Protein AF-A0A6G3WXC2-F1 (afdb_monomer_lite)

Foldseek 3Di:
DEAFQDQDPDNVCSQLVRLQVCLVVQPQVCVVVPHDDYHYDAQEAAPQQDDDDDPPPRHTHHCWHDDPPDIHGGSNVVSCVLDPVAPDPPWDWDDDDFPDDQAKTWTKTAHPVQKIKIKIFGQHPAWDWDWDDALNDIDIDTHGHSDIHMDIDRNPPPPPDDPPDPDDPPDDDWAADPPPRFTWDFPPNDPDPPGDIDTHHDDPD

Secondary structure (DSSP, 8-state):
-EE-----SSGGGHHHHHHHHHIIIIIIIHHHTT----EES-SEEETT--S--SSSSS-PPPSEEEETTEEEE-HHHHHHHHHHTTS-TTPEEEP-----TTSEEEEEEE-TTSEEEEEEEE-SSS-EEEEEEETTEEEEEEEPTT-EEEEEEE-----SSPPSS---TTS----B-TTT-PEEEEGGG--STTPPEEEE-----

Sequence (205 aa):
TECSGTDSANPATTFGDTLKWHTENLVVQNMRNGGETVINWNLALDRNGGPHQGHCTDRCNGIVEIDGGQVTRNAEFYVLGHVAKFVKAGAVRIGSTSQGAGGVQNVAFQNSDGSRAAVVVNTASGAQRFSLTDNGKSLAYTLPAGAVATFTWDGSGGTTEPPAGSIDPAAWYGVRNANSGACLDAADWGTADGTALQQWACGTG

Organism: NCBI:txid2706086

pLDDT: mean 89.08, std 11.58, range [45.38, 98.69]

InterPro domains:
  IPR001139 Glycoside hydrolase family 30 [PTHR11069] (24-153)
  IPR013780 Glycosyl hydrolase, all-beta [G3DSA:2.60.40.1180] (92-152)
  IPR017853 Glycoside hydrolase superfamily [SSF51445] (6-91)
  IPR033452 Glycosyl hydrolase family 30, beta sandwich domain [PF17189] (90-151)
  IPR035992 Ricin B-like lectins [SSF50370] (168-203)

Structure (mmCIF, N/CA/C/O backbone):
data_AF-A0A6G3WXC2-F1
#
_entry.id   AF-A0A6G3WXC2-F1
#
loop_
_atom_site.group_PDB
_atom_site.id
_atom_site.type_symbol
_atom_site.label_atom_id
_atom_site.label_alt_id
_atom_site.label_comp_id
_atom_site.label_asym_id
_atom_site.label_entity_id
_atom_site.label_seq_id
_atom_site.pdbx_PDB_ins_code
_atom_site.Cartn_x
_atom_site.Cartn_y
_atom_site.Cartn_z
_atom_site.occupancy
_atom_site.B_iso_or_equiv
_atom_site.auth_seq_id
_atom_site.auth_comp_id
_atom_site.auth_asym_id
_atom_site.auth_atom_id
_atom_site.pdbx_PDB_model_num
ATOM 1 N N . THR A 1 1 ? -5.584 6.839 -13.903 1.00 52.38 1 THR A N 1
ATOM 2 C CA . THR A 1 1 ? -4.287 7.276 -14.460 1.00 52.38 1 THR A CA 1
ATOM 3 C C . THR A 1 1 ? -3.343 6.099 -14.420 1.00 52.38 1 THR A C 1
ATOM 5 O O . THR A 1 1 ? -3.424 5.323 -13.475 1.00 52.38 1 THR A O 1
ATOM 8 N N . GLU A 1 2 ? -2.520 5.933 -15.453 1.00 58.50 2 GLU A N 1
ATOM 9 C CA . GLU A 1 2 ? -1.545 4.842 -15.538 1.00 58.50 2 GLU A CA 1
ATOM 10 C C . GLU A 1 2 ? -0.138 5.383 -15.275 1.00 58.50 2 GLU A C 1
ATOM 12 O O . GLU A 1 2 ? 0.202 6.484 -15.716 1.00 58.50 2 GLU A O 1
ATOM 17 N N . CYS A 1 3 ? 0.661 4.643 -14.510 1.00 71.38 3 CYS A N 1
ATOM 18 C CA . CYS A 1 3 ? 2.018 5.039 -14.135 1.00 71.38 3 CYS A CA 1
ATOM 19 C C . CYS A 1 3 ? 3.002 3.870 -14.275 1.00 71.38 3 CYS A C 1
ATOM 21 O O . CYS A 1 3 ? 2.615 2.702 -14.233 1.00 71.38 3 CYS A O 1
ATOM 23 N N . SER A 1 4 ? 4.284 4.184 -14.425 1.00 68.56 4 SER A N 1
ATOM 24 C CA . SER A 1 4 ? 5.367 3.201 -14.543 1.00 68.56 4 SER A CA 1
ATOM 25 C C . SER A 1 4 ? 6.373 3.378 -13.413 1.00 68.56 4 SER A C 1
ATOM 27 O O . SER A 1 4 ? 6.371 4.399 -12.722 1.00 68.56 4 SER A O 1
ATOM 29 N N . GLY A 1 5 ? 7.234 2.379 -13.243 1.00 69.56 5 GLY A N 1
ATOM 30 C CA . GLY A 1 5 ? 8.443 2.532 -12.445 1.00 69.56 5 GLY A CA 1
ATOM 31 C C . GLY A 1 5 ? 9.395 3.576 -12.991 1.00 69.56 5 GLY A C 1
ATOM 32 O O . GLY A 1 5 ? 9.258 4.023 -14.130 1.00 69.56 5 GLY A O 1
ATOM 33 N N . THR A 1 6 ? 10.350 3.964 -12.154 1.00 76.38 6 THR A N 1
ATOM 34 C CA . THR A 1 6 ? 11.369 4.956 -12.493 1.00 76.38 6 THR A CA 1
ATOM 35 C C . THR A 1 6 ? 12.744 4.386 -12.210 1.00 76.38 6 THR A C 1
ATOM 37 O O . THR A 1 6 ? 12.979 3.898 -11.109 1.00 76.38 6 THR A O 1
ATOM 40 N N . ASP A 1 7 ? 13.669 4.511 -13.153 1.00 82.25 7 ASP A N 1
ATOM 41 C CA . ASP A 1 7 ? 15.072 4.216 -12.885 1.00 82.25 7 ASP A CA 1
ATOM 42 C C . ASP A 1 7 ? 15.720 5.391 -12.128 1.00 82.25 7 ASP A C 1
ATOM 44 O O . ASP A 1 7 ? 15.555 6.561 -12.488 1.00 82.25 7 ASP A O 1
ATOM 48 N N . SER A 1 8 ? 16.451 5.086 -11.053 1.00 83.31 8 SER A N 1
ATOM 49 C CA . SER A 1 8 ? 17.218 6.091 -10.312 1.00 83.31 8 SER A CA 1
ATOM 50 C C . SER A 1 8 ? 18.533 6.401 -11.023 1.00 83.31 8 SER A C 1
ATOM 52 O O . SER A 1 8 ? 19.108 5.552 -11.703 1.00 83.31 8 SER A O 1
ATOM 54 N N . ALA A 1 9 ? 19.093 7.590 -10.767 1.00 85.06 9 ALA A N 1
ATOM 55 C CA . ALA A 1 9 ? 20.432 7.953 -11.246 1.00 85.06 9 ALA A CA 1
ATOM 56 C C . ALA A 1 9 ? 21.514 6.940 -10.815 1.00 85.06 9 ALA A C 1
ATOM 58 O O . ALA A 1 9 ? 22.489 6.727 -11.532 1.00 85.06 9 ALA A O 1
ATOM 59 N N . ASN A 1 10 ? 21.334 6.305 -9.650 1.00 87.88 10 ASN A N 1
ATOM 60 C CA . ASN A 1 10 ? 22.096 5.132 -9.239 1.00 87.88 10 ASN A CA 1
ATOM 61 C C . ASN A 1 10 ? 21.229 3.868 -9.393 1.00 87.88 10 ASN A C 1
ATOM 63 O O . ASN A 1 10 ? 20.309 3.670 -8.594 1.00 87.88 10 ASN A O 1
ATOM 67 N N . PRO A 1 11 ? 21.549 2.960 -10.333 1.00 85.88 11 PRO A N 1
ATOM 68 C CA . PRO A 1 11 ? 20.789 1.728 -10.523 1.00 85.88 11 PRO A CA 1
ATOM 69 C C . PRO A 1 11 ? 20.647 0.887 -9.248 1.00 85.88 11 PRO A C 1
ATOM 71 O O . PRO A 1 11 ? 19.596 0.287 -9.031 1.00 85.88 11 PRO A O 1
ATOM 74 N N . ALA A 1 12 ? 21.655 0.895 -8.366 1.00 90.19 12 ALA A N 1
ATOM 75 C CA . ALA A 1 12 ? 21.648 0.122 -7.124 1.00 90.19 12 ALA A CA 1
ATOM 76 C C . ALA A 1 12 ? 20.584 0.583 -6.110 1.00 90.19 12 ALA A C 1
ATOM 78 O O . ALA A 1 12 ? 20.221 -0.188 -5.223 1.00 90.19 12 ALA A O 1
ATOM 79 N N . THR A 1 13 ? 20.079 1.817 -6.220 1.00 92.56 13 THR A N 1
ATOM 80 C CA . THR A 1 13 ? 19.044 2.350 -5.316 1.00 92.56 13 THR A CA 1
ATOM 81 C C . THR A 1 13 ? 17.648 2.339 -5.926 1.00 92.56 13 THR A C 1
ATOM 83 O O . THR A 1 13 ? 16.678 2.512 -5.190 1.00 92.56 13 THR A O 1
ATOM 86 N N . THR A 1 14 ? 17.526 2.054 -7.228 1.00 92.00 14 THR A N 1
ATOM 87 C CA . THR A 1 14 ? 16.269 2.107 -7.996 1.00 92.00 14 THR A CA 1
ATOM 88 C C . THR A 1 14 ? 15.114 1.401 -7.300 1.00 92.00 14 THR A C 1
ATOM 90 O O . THR A 1 14 ? 14.030 1.967 -7.182 1.00 92.00 14 THR A O 1
ATOM 93 N N . PHE A 1 15 ? 15.338 0.192 -6.776 1.00 94.31 15 PHE A N 1
ATOM 94 C CA . PHE A 1 15 ? 14.288 -0.548 -6.077 1.00 94.31 15 PHE A CA 1
ATOM 95 C C . PHE A 1 15 ? 13.762 0.210 -4.850 1.00 94.31 15 PHE A C 1
ATOM 97 O O . PHE A 1 15 ? 12.555 0.364 -4.689 1.00 94.31 15 PHE A O 1
ATOM 104 N N . GLY A 1 16 ? 14.660 0.686 -3.984 1.00 95.38 16 GLY A N 1
ATOM 105 C CA . GLY A 1 16 ? 14.284 1.380 -2.751 1.00 95.38 16 GLY A CA 1
ATOM 106 C C . GLY A 1 16 ? 13.653 2.746 -3.018 1.00 95.38 16 GLY A C 1
ATOM 107 O O . GLY A 1 16 ? 12.647 3.096 -2.399 1.00 95.38 16 GLY A O 1
ATOM 108 N N . ASP A 1 17 ? 14.205 3.492 -3.975 1.00 94.38 17 ASP A N 1
ATOM 109 C CA . ASP A 1 17 ? 13.685 4.800 -4.375 1.00 94.38 17 ASP A CA 1
ATOM 110 C C . ASP A 1 17 ? 12.284 4.674 -4.975 1.00 94.38 17 ASP A C 1
ATOM 112 O O . ASP A 1 17 ? 11.367 5.382 -4.552 1.00 94.38 17 ASP A O 1
ATOM 116 N N . THR A 1 18 ? 12.097 3.709 -5.878 1.00 94.31 18 THR A N 1
ATOM 117 C CA . THR A 1 18 ? 10.804 3.426 -6.504 1.00 94.31 18 THR A CA 1
ATOM 118 C C . THR A 1 18 ? 9.793 2.922 -5.484 1.00 94.31 18 THR A C 1
ATOM 120 O O . THR A 1 18 ? 8.683 3.438 -5.436 1.00 94.31 18 THR A O 1
ATOM 123 N N . LEU A 1 19 ? 10.160 1.977 -4.610 1.00 96.50 19 LEU A N 1
ATOM 124 C CA . LEU A 1 19 ? 9.262 1.453 -3.574 1.00 96.50 19 LEU A CA 1
ATOM 125 C C . LEU A 1 19 ? 8.693 2.585 -2.707 1.00 96.50 19 LEU A C 1
ATOM 127 O O . LEU A 1 19 ? 7.479 2.660 -2.493 1.00 96.50 19 LEU A O 1
ATOM 131 N N . LYS A 1 20 ? 9.563 3.490 -2.248 1.00 96.38 20 LYS A N 1
ATOM 132 C CA . LYS A 1 20 ? 9.189 4.646 -1.427 1.00 96.38 20 LYS A CA 1
ATOM 133 C C . LYS A 1 20 ? 8.345 5.647 -2.217 1.00 96.38 20 LYS A C 1
ATOM 135 O O . LYS A 1 20 ? 7.244 5.986 -1.783 1.00 96.38 20 LYS A O 1
ATOM 140 N N . TRP A 1 21 ? 8.840 6.104 -3.368 1.00 94.94 21 TRP A N 1
ATOM 141 C CA . TRP A 1 21 ? 8.197 7.157 -4.156 1.00 94.94 21 TRP A CA 1
ATOM 142 C C . TRP A 1 21 ? 6.844 6.710 -4.715 1.00 94.94 21 TRP A C 1
ATOM 144 O O . TRP A 1 21 ? 5.863 7.444 -4.604 1.00 94.94 21 TRP A O 1
ATOM 154 N N . HIS A 1 22 ? 6.765 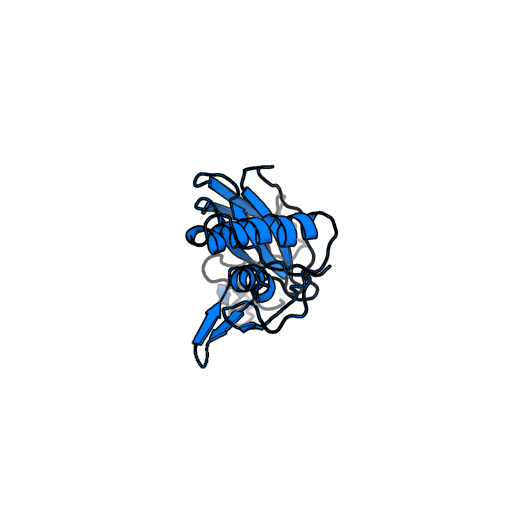5.494 -5.255 1.00 95.44 22 HIS A N 1
ATOM 155 C CA . HIS A 1 22 ? 5.545 4.935 -5.830 1.00 95.44 22 HIS A CA 1
ATOM 156 C C . HIS A 1 22 ? 4.476 4.738 -4.746 1.00 95.44 22 HIS A C 1
ATOM 158 O O . HIS A 1 22 ? 3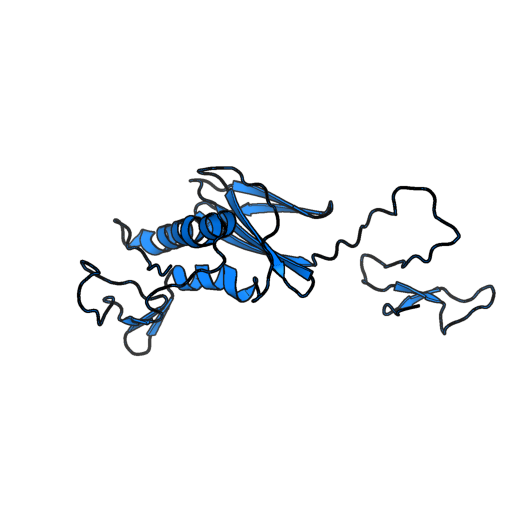.318 5.109 -4.944 1.00 95.44 22 HIS A O 1
ATOM 164 N N . THR A 1 23 ? 4.853 4.239 -3.563 1.00 97.44 23 THR A N 1
ATOM 165 C CA . THR A 1 23 ? 3.909 4.111 -2.441 1.00 97.44 23 THR A CA 1
ATOM 166 C C . THR A 1 23 ? 3.416 5.473 -1.958 1.00 97.44 23 THR A C 1
ATOM 168 O O . THR A 1 23 ? 2.217 5.653 -1.766 1.00 97.44 23 THR A O 1
ATOM 171 N N . GLU A 1 24 ? 4.307 6.450 -1.771 1.00 96.81 24 GLU A N 1
ATOM 172 C CA . GLU A 1 24 ? 3.910 7.785 -1.315 1.00 96.81 24 GLU A CA 1
ATOM 173 C C . GLU A 1 24 ? 2.997 8.478 -2.332 1.00 96.81 24 GLU A C 1
ATOM 175 O O . GLU A 1 24 ? 1.906 8.917 -1.981 1.00 96.81 24 GLU A O 1
ATOM 180 N N . ASN A 1 25 ? 3.408 8.559 -3.594 1.00 94.88 25 ASN A N 1
ATOM 181 C CA . ASN A 1 25 ? 2.759 9.435 -4.567 1.00 94.88 25 ASN A CA 1
ATOM 182 C C . ASN A 1 25 ? 1.569 8.763 -5.253 1.00 94.88 25 ASN A C 1
ATOM 184 O O . ASN A 1 25 ? 0.496 9.358 -5.360 1.00 94.88 25 ASN A O 1
ATOM 188 N N . LEU A 1 26 ? 1.733 7.514 -5.688 1.00 95.44 26 LEU A N 1
ATOM 189 C CA . LEU A 1 26 ? 0.722 6.842 -6.502 1.00 95.44 26 LEU A CA 1
ATOM 190 C C . LEU A 1 26 ? -0.308 6.099 -5.661 1.00 95.44 26 LEU A C 1
ATOM 192 O O . LEU A 1 26 ? -1.455 6.004 -6.085 1.00 95.44 26 LEU A O 1
ATOM 196 N N . VAL A 1 27 ? 0.055 5.631 -4.462 1.00 96.81 27 VAL A N 1
ATOM 197 C CA . VAL A 1 27 ? -0.896 5.004 -3.531 1.00 96.81 27 VAL A CA 1
ATOM 198 C C . VAL A 1 27 ? -1.402 6.011 -2.503 1.00 96.81 27 VAL A C 1
ATOM 200 O O . VAL A 1 27 ? -2.586 6.341 -2.505 1.00 96.81 27 VAL A O 1
ATOM 203 N N . VAL A 1 28 ? -0.533 6.506 -1.616 1.00 97.44 28 VAL A N 1
ATOM 204 C CA . VAL A 1 28 ? -0.962 7.284 -0.446 1.00 97.44 28 VAL A CA 1
ATOM 205 C C . VAL A 1 28 ? -1.571 8.622 -0.857 1.00 97.44 28 VAL A C 1
ATOM 207 O O . VAL A 1 28 ? -2.718 8.890 -0.507 1.00 97.44 28 VAL A O 1
ATOM 210 N N . GLN A 1 29 ? -0.841 9.460 -1.593 1.00 95.56 29 GLN A N 1
ATOM 211 C CA . GLN A 1 29 ? -1.327 10.786 -1.975 1.00 95.56 29 GLN A CA 1
ATOM 212 C C . GLN A 1 29 ? -2.541 10.684 -2.895 1.00 95.56 29 GLN A C 1
ATOM 214 O O . GLN A 1 29 ? -3.542 11.346 -2.641 1.00 95.56 29 GLN A O 1
ATOM 219 N N . ASN A 1 30 ? -2.503 9.816 -3.906 1.00 95.75 30 ASN A N 1
ATOM 220 C CA . ASN A 1 30 ? -3.640 9.575 -4.794 1.00 95.75 30 ASN A CA 1
ATOM 221 C C . ASN A 1 30 ? -4.930 9.260 -4.009 1.00 95.75 30 ASN A C 1
ATOM 223 O O . ASN A 1 30 ? -5.921 9.983 -4.107 1.00 95.75 30 ASN A O 1
ATOM 227 N N . MET A 1 31 ? -4.883 8.249 -3.135 1.00 95.81 31 MET A N 1
ATOM 228 C CA . MET A 1 31 ? -6.055 7.790 -2.382 1.00 95.81 31 MET A CA 1
ATOM 229 C C . MET A 1 31 ? -6.491 8.777 -1.294 1.00 95.81 31 MET A C 1
ATOM 231 O O . MET A 1 31 ? -7.669 8.858 -0.953 1.00 95.81 31 MET A O 1
ATOM 235 N N . ARG A 1 32 ? -5.567 9.568 -0.734 1.00 95.62 32 ARG A N 1
ATOM 236 C CA . ARG A 1 32 ? -5.910 10.653 0.202 1.00 95.62 32 ARG A CA 1
ATOM 237 C C . ARG A 1 32 ? -6.523 11.875 -0.489 1.00 95.62 32 ARG A C 1
ATOM 239 O O . ARG A 1 32 ? -7.181 12.649 0.199 1.00 95.62 32 ARG A O 1
ATOM 246 N N . ASN A 1 33 ? -6.349 12.028 -1.804 1.00 95.31 33 ASN A N 1
ATOM 247 C CA . ASN A 1 33 ? -6.850 13.155 -2.600 1.00 95.31 33 ASN A CA 1
ATOM 248 C C . ASN A 1 33 ? -8.011 12.767 -3.540 1.00 95.31 33 ASN A C 1
ATOM 250 O O . ASN A 1 33 ? -8.237 13.421 -4.555 1.00 95.31 33 ASN A O 1
ATOM 254 N N . GLY A 1 34 ? -8.766 11.720 -3.194 1.00 93.88 34 GLY A N 1
ATOM 255 C CA . GLY A 1 34 ? -10.001 11.342 -3.892 1.00 93.88 34 GLY A CA 1
ATOM 256 C C . GLY A 1 34 ? -9.815 10.396 -5.077 1.00 93.88 34 GLY A C 1
ATOM 257 O O . GLY A 1 34 ? -10.797 10.042 -5.720 1.00 93.88 34 GLY A O 1
ATOM 258 N N . GLY A 1 35 ? -8.590 9.956 -5.362 1.00 94.38 35 GLY A N 1
ATOM 259 C CA . GLY A 1 35 ? -8.382 8.838 -6.270 1.00 94.38 35 GLY A CA 1
ATOM 260 C C . GLY A 1 35 ? -8.864 7.527 -5.657 1.00 94.38 35 GLY A C 1
ATOM 261 O O . GLY A 1 35 ? -8.725 7.299 -4.459 1.00 94.38 35 GLY A O 1
ATOM 262 N N . GLU A 1 36 ? -9.413 6.652 -6.491 1.00 93.00 36 GLU A N 1
ATOM 263 C CA . GLU A 1 36 ? -10.003 5.376 -6.054 1.00 93.00 36 GLU A CA 1
ATOM 264 C C . GLU A 1 36 ? -9.235 4.168 -6.598 1.00 93.00 36 GLU A C 1
ATOM 266 O O . GLU A 1 36 ? -9.560 3.016 -6.319 1.00 93.00 36 GLU A O 1
ATOM 271 N N . THR A 1 37 ? -8.228 4.399 -7.441 1.00 90.44 37 THR A N 1
ATOM 272 C CA . THR A 1 37 ? -7.558 3.341 -8.197 1.00 90.44 37 THR A CA 1
ATOM 273 C C . THR A 1 37 ? -6.115 3.723 -8.527 1.00 90.44 37 THR A C 1
ATOM 275 O O . THR A 1 37 ? -5.810 4.885 -8.806 1.00 90.44 37 THR A O 1
ATOM 278 N N . VAL A 1 38 ? -5.236 2.718 -8.522 1.00 92.19 38 VAL A N 1
ATOM 279 C CA . VAL A 1 38 ? -3.862 2.778 -9.041 1.00 92.19 38 VAL A CA 1
ATOM 280 C C . VAL A 1 38 ? -3.737 1.717 -10.122 1.00 92.19 38 VAL A C 1
ATOM 282 O O . VAL A 1 38 ? -4.045 0.553 -9.867 1.00 92.19 38 VAL A O 1
ATOM 285 N N . ILE A 1 39 ? -3.313 2.117 -11.318 1.00 91.06 39 ILE A N 1
ATOM 286 C CA . ILE A 1 39 ? -3.040 1.204 -12.430 1.00 91.06 39 ILE A CA 1
ATOM 287 C C . ILE A 1 39 ? -1.607 1.452 -12.881 1.00 91.06 39 ILE A C 1
ATOM 289 O O . ILE A 1 39 ? -1.192 2.600 -13.062 1.00 91.06 39 ILE A O 1
ATOM 293 N N . ASN A 1 40 ? -0.867 0.366 -13.075 1.00 90.88 40 ASN A N 1
ATOM 294 C CA . ASN A 1 40 ? 0.475 0.420 -13.628 1.00 90.88 40 ASN A CA 1
ATOM 295 C C . ASN A 1 40 ? 0.445 -0.001 -15.092 1.00 90.88 40 ASN A C 1
ATOM 297 O O . ASN A 1 40 ? -0.376 -0.832 -15.470 1.00 90.88 40 ASN A O 1
ATOM 301 N N . TRP A 1 41 ? 1.358 0.561 -15.882 1.00 89.31 41 TRP A N 1
ATOM 302 C CA . TRP A 1 41 ? 1.349 0.425 -17.337 1.00 89.31 41 TRP A CA 1
ATOM 303 C C . TRP A 1 41 ? 1.638 -1.012 -17.805 1.00 89.31 41 TRP A C 1
ATOM 305 O O . TRP A 1 41 ? 0.737 -1.745 -18.203 1.00 89.31 41 TRP A O 1
ATOM 315 N N . ASN A 1 42 ? 2.896 -1.457 -17.724 1.00 91.00 42 ASN A N 1
ATOM 316 C CA . ASN A 1 42 ? 3.286 -2.788 -18.188 1.00 91.00 42 ASN A CA 1
ATOM 317 C C . ASN A 1 42 ? 3.337 -3.788 -17.031 1.00 91.00 42 ASN A C 1
ATOM 319 O O . ASN A 1 42 ? 4.124 -3.630 -16.096 1.00 91.00 42 ASN A O 1
ATOM 323 N N . LEU A 1 43 ? 2.570 -4.877 -17.130 1.00 93.31 43 LEU A N 1
ATOM 324 C CA . LEU A 1 43 ? 2.689 -5.991 -16.187 1.00 93.31 43 LEU A CA 1
ATOM 325 C C . LEU A 1 43 ? 4.032 -6.715 -16.336 1.00 93.31 43 LEU A C 1
ATOM 327 O O . LEU A 1 43 ? 4.685 -6.989 -15.335 1.00 93.31 43 LEU A O 1
ATOM 331 N N . ALA A 1 44 ? 4.451 -7.013 -17.565 1.00 94.00 44 ALA A N 1
ATOM 332 C CA . ALA A 1 44 ? 5.686 -7.735 -17.842 1.00 94.00 44 ALA A CA 1
ATOM 333 C C . ALA A 1 44 ? 6.414 -7.133 -19.045 1.00 94.00 44 ALA A C 1
ATOM 335 O O . ALA A 1 44 ? 5.782 -6.831 -20.055 1.00 94.00 44 ALA A O 1
ATOM 336 N N . LEU A 1 45 ? 7.732 -6.997 -18.926 1.00 94.00 45 LEU A N 1
ATOM 337 C CA . LEU A 1 45 ? 8.653 -6.648 -20.010 1.00 94.00 45 LEU A CA 1
ATOM 338 C C . LEU A 1 45 ? 9.892 -7.545 -19.929 1.00 94.00 45 LEU A C 1
ATOM 340 O O . LEU A 1 45 ? 10.080 -8.261 -18.944 1.00 94.00 45 LEU A O 1
ATOM 344 N N . ASP A 1 46 ? 10.741 -7.532 -20.951 1.00 92.06 46 ASP A N 1
ATOM 345 C CA . ASP A 1 46 ? 12.074 -8.121 -20.825 1.00 92.06 46 ASP A CA 1
ATOM 346 C C . ASP A 1 46 ? 12.978 -7.276 -19.899 1.00 92.06 46 ASP A C 1
ATOM 348 O O . ASP A 1 46 ? 12.653 -6.144 -19.533 1.00 92.06 46 ASP A O 1
ATOM 352 N N . ARG A 1 47 ? 14.143 -7.811 -19.512 1.00 89.50 47 ARG A N 1
ATOM 353 C CA . ARG A 1 47 ? 15.132 -7.102 -18.665 1.00 89.50 47 ARG A CA 1
ATOM 354 C C . ARG A 1 47 ? 15.611 -5.755 -19.227 1.00 89.50 47 ARG A C 1
ATOM 356 O O . ARG A 1 47 ? 16.063 -4.892 -18.472 1.00 89.50 47 ARG A O 1
ATOM 363 N N . ASN A 1 48 ? 15.519 -5.567 -20.542 1.00 88.62 48 ASN A N 1
ATOM 364 C CA . ASN A 1 48 ? 15.892 -4.336 -21.235 1.00 88.62 48 ASN A CA 1
ATOM 365 C C . ASN A 1 48 ? 14.695 -3.375 -21.374 1.00 88.62 48 ASN A C 1
ATOM 367 O O . ASN A 1 48 ? 14.827 -2.329 -22.001 1.00 88.62 48 ASN A O 1
ATOM 371 N N . GLY A 1 49 ? 13.542 -3.700 -20.777 1.00 88.38 49 GLY A N 1
ATOM 372 C CA . GLY A 1 49 ? 12.327 -2.889 -20.803 1.00 88.38 49 GLY A CA 1
ATOM 373 C C . GLY A 1 49 ? 11.529 -2.987 -22.099 1.00 88.38 49 GLY A C 1
ATOM 374 O O . GLY A 1 49 ? 10.700 -2.117 -22.371 1.00 88.38 49 GLY A O 1
ATOM 375 N N . GLY A 1 50 ? 11.790 -4.013 -22.908 1.00 88.75 50 GLY A N 1
ATOM 376 C CA . GLY A 1 50 ? 11.180 -4.219 -24.212 1.00 88.75 50 GLY A CA 1
ATOM 377 C C . GLY A 1 50 ? 10.128 -5.335 -24.272 1.00 88.75 50 GLY A C 1
ATOM 378 O O . GLY A 1 50 ? 9.893 -6.045 -23.289 1.00 88.75 50 GLY A O 1
ATOM 379 N N . PRO A 1 51 ? 9.493 -5.495 -25.450 1.00 88.12 51 PRO A N 1
ATOM 380 C CA . PRO A 1 51 ? 9.559 -4.572 -26.586 1.00 88.12 51 PRO A CA 1
ATOM 381 C C . PRO A 1 51 ? 8.753 -3.289 -26.312 1.00 88.12 51 PRO A C 1
ATOM 383 O O . PRO A 1 51 ? 7.659 -3.344 -25.757 1.00 88.12 51 PRO A O 1
ATOM 386 N N . HIS A 1 52 ? 9.259 -2.131 -26.742 1.00 82.88 52 HIS A N 1
ATOM 387 C CA . HIS A 1 52 ? 8.541 -0.854 -26.662 1.00 82.88 52 HIS A CA 1
ATOM 388 C C . HIS A 1 52 ? 8.749 -0.028 -27.941 1.00 82.88 52 HIS A C 1
ATOM 390 O O . HIS A 1 52 ? 9.764 -0.167 -28.621 1.00 82.88 52 HIS A O 1
ATOM 396 N N . GLN A 1 53 ? 7.783 0.828 -28.290 1.00 72.12 53 GLN A N 1
ATOM 397 C CA . GLN A 1 53 ? 7.886 1.749 -29.429 1.00 72.12 53 GLN A CA 1
ATOM 398 C C . GLN A 1 53 ? 8.038 3.190 -28.929 1.00 72.12 53 GLN A C 1
ATOM 400 O O . GLN A 1 53 ? 7.060 3.926 -28.837 1.00 72.12 53 GLN A O 1
ATOM 405 N N . GLY A 1 54 ? 9.267 3.584 -28.578 1.00 65.75 54 GLY A N 1
ATOM 406 C CA . GLY A 1 54 ? 9.564 4.936 -28.081 1.00 65.75 54 GLY A CA 1
ATOM 407 C C . GLY A 1 54 ? 8.830 5.296 -26.778 1.00 65.75 54 GLY A C 1
ATOM 408 O O . GLY A 1 54 ? 8.305 4.422 -26.097 1.00 65.75 54 GLY A O 1
ATOM 409 N N . HIS A 1 55 ? 8.826 6.582 -26.413 1.00 68.81 55 HIS A N 1
ATOM 410 C CA . HIS A 1 55 ? 8.200 7.181 -25.211 1.00 68.81 55 HIS A CA 1
ATOM 411 C C . HIS A 1 55 ? 8.811 6.851 -23.839 1.00 68.81 55 HIS A C 1
ATOM 413 O O . HIS A 1 55 ? 8.666 7.651 -22.918 1.00 68.81 55 HIS A O 1
ATOM 419 N N . CYS A 1 56 ? 9.558 5.760 -23.717 1.00 70.69 56 CYS A N 1
ATOM 420 C CA . CYS A 1 56 ? 10.549 5.563 -22.662 1.00 70.69 56 CYS A CA 1
ATOM 421 C C . CYS A 1 56 ? 11.924 5.810 -23.296 1.00 70.69 56 CYS A C 1
ATOM 423 O O . CYS A 1 56 ? 12.234 5.138 -24.279 1.00 70.69 56 CYS A O 1
ATOM 425 N N . THR A 1 57 ? 12.695 6.798 -22.818 1.00 67.31 57 THR A N 1
ATOM 426 C CA . THR A 1 57 ? 13.942 7.241 -23.481 1.00 67.31 57 THR A CA 1
ATOM 427 C C . THR A 1 57 ? 14.902 6.074 -23.699 1.00 67.31 57 THR A C 1
ATOM 429 O O . THR A 1 57 ? 15.257 5.791 -24.839 1.00 67.31 57 THR A O 1
ATOM 432 N N . ASP A 1 58 ? 15.224 5.361 -22.615 1.00 69.25 58 ASP A N 1
ATOM 433 C CA . ASP A 1 58 ? 16.213 4.278 -22.629 1.00 69.25 58 ASP A CA 1
ATOM 434 C C . ASP A 1 58 ? 15.621 2.922 -22.208 1.00 69.25 58 ASP A C 1
ATOM 436 O O . ASP A 1 58 ? 16.132 1.881 -22.618 1.00 69.25 58 ASP A O 1
ATOM 440 N N . ARG A 1 59 ? 14.554 2.916 -21.388 1.00 78.75 59 ARG A N 1
ATOM 441 C CA . ARG A 1 59 ? 13.949 1.700 -20.821 1.00 78.75 59 ARG A CA 1
ATOM 442 C C . ARG A 1 59 ? 12.560 1.965 -20.238 1.00 78.75 59 ARG A C 1
ATOM 444 O O . ARG A 1 59 ? 12.369 2.966 -19.552 1.00 78.75 59 ARG A O 1
ATOM 451 N N . CYS A 1 60 ? 11.598 1.072 -20.477 1.00 85.25 60 CYS A N 1
ATOM 452 C CA . CYS A 1 60 ? 10.346 1.033 -19.714 1.00 85.25 60 CYS A CA 1
ATOM 453 C C . CYS A 1 60 ? 10.459 0.007 -18.573 1.00 85.25 60 CYS A C 1
ATOM 455 O O . CYS A 1 60 ? 11.025 -1.067 -18.759 1.00 85.25 60 CYS A O 1
ATOM 457 N N . ASN A 1 61 ? 9.864 0.278 -17.411 1.00 86.19 61 ASN A N 1
ATOM 458 C CA . ASN A 1 61 ? 9.845 -0.678 -16.302 1.00 86.19 61 ASN A CA 1
ATOM 459 C C . ASN A 1 61 ? 8.563 -1.522 -16.334 1.00 86.19 61 ASN A C 1
ATOM 461 O O . ASN A 1 61 ? 7.453 -0.984 -16.305 1.00 86.19 61 ASN A O 1
ATOM 465 N N . GLY A 1 62 ? 8.711 -2.846 -16.384 1.00 91.38 62 GLY A N 1
ATOM 466 C CA . GLY A 1 62 ? 7.609 -3.770 -16.118 1.00 91.38 62 GLY A CA 1
ATOM 467 C C . GLY A 1 62 ? 7.415 -3.957 -14.614 1.00 91.38 62 GLY A C 1
ATOM 468 O O . GLY A 1 62 ? 8.373 -3.848 -13.851 1.00 91.38 62 GLY A O 1
ATOM 469 N N . ILE A 1 63 ? 6.199 -4.289 -14.172 1.00 94.69 63 ILE A N 1
ATOM 470 C CA . ILE A 1 63 ? 5.973 -4.750 -12.789 1.00 94.69 63 ILE A CA 1
ATOM 471 C C . ILE A 1 63 ? 6.840 -5.987 -12.500 1.00 94.69 63 ILE A C 1
ATOM 473 O O . ILE A 1 63 ? 7.405 -6.133 -11.410 1.00 94.69 63 ILE A O 1
ATOM 477 N N . VAL A 1 64 ? 6.966 -6.870 -13.490 1.00 95.88 64 VAL A N 1
ATOM 478 C CA . VAL A 1 64 ? 7.969 -7.931 -13.522 1.00 95.88 64 VAL A CA 1
ATOM 479 C C . VAL A 1 64 ? 8.812 -7.848 -14.790 1.00 95.88 64 VAL A C 1
ATOM 481 O O . VAL A 1 64 ? 8.356 -7.377 -15.832 1.00 95.88 64 VAL A O 1
ATOM 484 N N . GLU A 1 65 ? 10.033 -8.354 -14.695 1.00 94.56 65 GLU A N 1
ATOM 485 C CA . GLU A 1 65 ? 10.945 -8.528 -15.817 1.00 94.56 65 GLU A CA 1
ATOM 486 C C . GLU A 1 65 ? 11.184 -10.006 -16.081 1.00 94.56 65 GLU A C 1
ATOM 488 O O . GLU A 1 65 ? 11.355 -10.793 -15.145 1.00 94.56 65 GLU A O 1
ATOM 493 N N . ILE A 1 66 ? 11.194 -10.377 -17.357 1.00 95.75 66 ILE A N 1
ATOM 494 C CA . ILE A 1 66 ? 11.369 -11.754 -17.809 1.00 95.75 66 ILE A CA 1
ATOM 495 C C . ILE A 1 66 ? 12.678 -11.859 -18.597 1.00 95.75 66 ILE A C 1
ATOM 497 O O . ILE A 1 66 ? 12.888 -11.145 -19.576 1.00 95.75 66 ILE A O 1
ATOM 501 N N . ASP A 1 67 ? 13.555 -12.773 -18.181 1.00 94.56 67 ASP A N 1
ATOM 502 C CA . ASP A 1 67 ? 14.779 -13.142 -18.905 1.00 94.56 67 ASP A CA 1
ATOM 503 C C . ASP A 1 67 ? 14.809 -14.668 -19.073 1.00 94.56 67 ASP A C 1
ATOM 505 O O . ASP A 1 67 ? 15.137 -15.425 -18.151 1.00 94.56 67 ASP A O 1
ATOM 509 N N . GLY A 1 68 ? 14.343 -15.139 -20.233 1.00 91.69 68 GLY A N 1
ATOM 510 C CA . GLY A 1 68 ? 14.088 -16.558 -20.473 1.00 91.69 68 GLY A CA 1
ATOM 511 C C . GLY A 1 68 ? 13.081 -17.127 -19.467 1.00 91.69 68 GLY A C 1
ATOM 512 O O . GLY A 1 68 ? 11.910 -16.761 -19.471 1.00 91.69 68 GLY A O 1
ATOM 513 N N . GLY A 1 69 ? 13.536 -18.045 -18.609 1.00 93.38 69 GLY A N 1
ATOM 514 C CA . GLY A 1 69 ? 12.719 -18.641 -17.544 1.00 93.38 69 GLY A CA 1
ATOM 515 C C . GLY A 1 69 ? 12.779 -17.911 -16.196 1.00 93.38 69 GLY A C 1
ATOM 516 O O . GLY A 1 69 ? 12.128 -18.349 -15.249 1.00 93.38 69 GLY A O 1
ATOM 517 N N . GLN A 1 70 ? 13.580 -16.850 -16.072 1.00 96.69 70 GLN A N 1
ATOM 518 C CA . GLN A 1 70 ? 13.730 -16.098 -14.825 1.00 96.69 70 GLN A CA 1
ATOM 519 C C . GLN A 1 70 ? 12.734 -14.941 -14.764 1.00 96.69 70 GLN A C 1
ATOM 521 O O . GLN A 1 70 ? 12.575 -14.204 -15.735 1.00 96.69 70 GLN A O 1
ATOM 526 N N . VAL A 1 71 ? 12.088 -14.778 -13.606 1.00 97.00 71 VAL A N 1
ATOM 527 C CA . VAL A 1 71 ? 11.146 -13.685 -13.333 1.00 97.00 71 VAL A CA 1
ATOM 528 C C . VAL A 1 71 ? 11.678 -12.837 -12.185 1.00 97.00 71 VAL A C 1
ATOM 530 O O . VAL A 1 71 ? 11.724 -13.288 -11.037 1.00 97.00 71 VAL A O 1
ATOM 533 N N . THR A 1 72 ? 12.018 -11.589 -12.488 1.00 95.69 72 THR A N 1
ATOM 534 C CA . THR A 1 72 ? 12.426 -10.581 -11.507 1.00 95.69 72 THR A CA 1
ATOM 535 C C . THR A 1 72 ? 11.234 -9.694 -11.173 1.00 95.69 72 THR A C 1
ATOM 537 O O . THR A 1 72 ? 10.507 -9.253 -12.055 1.00 95.69 72 THR A O 1
ATOM 540 N N . ARG A 1 73 ? 10.996 -9.443 -9.884 1.00 96.31 73 ARG A N 1
ATOM 541 C CA . ARG A 1 73 ? 9.905 -8.576 -9.414 1.00 96.31 73 ARG A CA 1
ATOM 542 C C . ARG A 1 73 ? 10.466 -7.206 -9.078 1.00 96.31 73 ARG A C 1
ATOM 544 O O . ARG A 1 73 ? 11.295 -7.111 -8.172 1.00 96.31 73 ARG A O 1
ATOM 551 N N . ASN A 1 74 ? 9.980 -6.176 -9.757 1.00 95.19 74 ASN A N 1
ATOM 552 C CA . ASN A 1 74 ? 10.356 -4.800 -9.465 1.00 95.19 74 ASN A CA 1
ATOM 553 C C . ASN A 1 74 ? 9.564 -4.248 -8.278 1.00 95.19 74 ASN A C 1
ATOM 555 O O . ASN A 1 74 ? 8.681 -4.912 -7.727 1.00 95.19 74 ASN A O 1
ATOM 559 N N . ALA A 1 75 ? 9.907 -3.038 -7.842 1.00 96.19 75 ALA A N 1
ATOM 560 C CA . ALA A 1 75 ? 9.312 -2.416 -6.665 1.00 96.19 75 ALA A CA 1
ATOM 561 C C . ALA A 1 75 ? 7.780 -2.313 -6.772 1.00 96.19 75 ALA A C 1
ATOM 563 O O . ALA A 1 75 ? 7.083 -2.587 -5.797 1.00 96.19 75 ALA A O 1
ATOM 564 N N . GLU A 1 76 ? 7.249 -2.030 -7.962 1.00 94.50 76 GLU A N 1
ATOM 565 C CA . GLU A 1 76 ? 5.817 -1.956 -8.276 1.00 94.50 76 GLU A CA 1
ATOM 566 C C . GLU A 1 76 ? 5.074 -3.221 -7.866 1.00 94.50 76 GLU A C 1
ATOM 568 O O . GLU A 1 76 ? 3.966 -3.143 -7.338 1.00 94.50 76 GLU A O 1
ATOM 573 N N . PHE A 1 77 ? 5.680 -4.395 -8.078 1.00 97.06 77 PHE A N 1
ATOM 574 C CA . PHE A 1 77 ? 5.080 -5.670 -7.696 1.00 97.06 77 PHE A CA 1
ATOM 575 C C . PHE A 1 77 ? 4.815 -5.705 -6.190 1.00 97.06 77 PHE A C 1
ATOM 577 O O . PHE A 1 77 ? 3.757 -6.148 -5.737 1.00 97.06 77 PHE A O 1
ATOM 584 N N . TYR A 1 78 ? 5.776 -5.217 -5.405 1.00 98.00 78 TYR A N 1
ATOM 585 C CA . TYR A 1 78 ? 5.660 -5.161 -3.955 1.00 98.00 78 TYR A CA 1
ATOM 586 C C . TYR A 1 78 ? 4.697 -4.060 -3.512 1.00 98.00 78 TYR A C 1
ATOM 588 O O . TYR A 1 78 ? 3.887 -4.323 -2.628 1.00 98.00 78 TYR A O 1
ATOM 596 N N . VAL A 1 79 ? 4.701 -2.885 -4.153 1.00 97.56 79 VAL A N 1
ATOM 597 C CA . VAL A 1 79 ? 3.733 -1.806 -3.874 1.00 97.56 79 VAL A CA 1
ATOM 598 C C . VAL A 1 79 ? 2.301 -2.284 -4.103 1.00 97.56 79 VAL A C 1
ATOM 600 O O . VAL A 1 79 ? 1.460 -2.177 -3.210 1.00 97.56 79 VAL A O 1
ATOM 603 N N . LEU A 1 80 ? 2.023 -2.892 -5.260 1.00 96.56 80 LEU A N 1
ATOM 604 C CA . LEU A 1 80 ? 0.713 -3.472 -5.551 1.00 96.56 80 LEU A CA 1
ATOM 605 C C . LEU A 1 80 ? 0.379 -4.593 -4.565 1.00 96.56 80 LEU A C 1
ATOM 607 O O . LEU A 1 80 ? -0.752 -4.678 -4.094 1.00 96.56 80 LEU A O 1
ATOM 611 N N . GLY A 1 81 ? 1.361 -5.409 -4.176 1.00 97.75 81 GLY A N 1
ATOM 612 C CA . GLY A 1 81 ? 1.203 -6.417 -3.129 1.00 97.75 81 GLY A CA 1
ATOM 613 C C . GLY A 1 81 ? 0.826 -5.833 -1.761 1.00 97.75 81 GLY A C 1
ATOM 614 O O . GLY A 1 81 ? -0.004 -6.422 -1.069 1.00 97.75 81 GLY A O 1
ATOM 615 N N . HIS A 1 82 ? 1.385 -4.681 -1.386 1.00 98.50 82 HIS A N 1
ATOM 616 C CA . HIS A 1 82 ? 1.060 -3.961 -0.151 1.00 98.50 82 HIS A CA 1
ATOM 617 C C . HIS A 1 82 ? -0.373 -3.416 -0.130 1.00 98.50 82 HIS A C 1
ATOM 619 O O . HIS A 1 82 ? -0.919 -3.206 0.953 1.00 98.50 82 HIS A O 1
ATOM 625 N N . VAL A 1 83 ? -0.999 -3.229 -1.293 1.00 97.56 83 VAL A N 1
ATOM 626 C CA . VAL A 1 83 ? -2.386 -2.763 -1.411 1.00 97.56 83 VAL A CA 1
ATOM 627 C C . VAL A 1 83 ? -3.326 -3.939 -1.676 1.00 97.56 83 VAL A C 1
ATOM 629 O O . VAL A 1 83 ? -4.113 -4.310 -0.810 1.00 97.56 83 VAL A O 1
ATOM 632 N N . ALA A 1 84 ? -3.214 -4.579 -2.840 1.00 96.06 84 ALA A N 1
ATOM 633 C CA . ALA A 1 84 ? -4.204 -5.511 -3.382 1.00 96.06 84 ALA A CA 1
ATOM 634 C C . ALA A 1 84 ? -4.402 -6.784 -2.544 1.00 96.06 84 ALA A C 1
ATOM 636 O O . ALA A 1 84 ? -5.469 -7.399 -2.576 1.00 96.06 84 ALA A O 1
ATOM 637 N N . LYS A 1 85 ? -3.398 -7.200 -1.760 1.00 97.00 85 LYS A N 1
ATOM 638 C CA . LYS A 1 85 ? -3.560 -8.348 -0.854 1.00 97.00 85 LYS A CA 1
ATOM 639 C C . LYS A 1 85 ? -4.512 -8.036 0.304 1.00 97.00 85 LYS A C 1
ATOM 641 O O . LYS A 1 85 ? -5.231 -8.935 0.742 1.00 97.00 85 LYS A O 1
ATOM 646 N N . PHE A 1 86 ? -4.552 -6.785 0.764 1.00 97.81 86 PHE A N 1
ATOM 647 C CA . PHE A 1 86 ? -5.147 -6.399 2.050 1.00 97.81 86 PHE A CA 1
ATOM 648 C C . PHE A 1 86 ? -6.335 -5.435 1.924 1.00 97.81 86 PHE A C 1
ATOM 650 O O . PHE A 1 86 ? -7.223 -5.452 2.772 1.00 97.81 86 PHE A O 1
ATOM 657 N N . VAL A 1 87 ? -6.379 -4.637 0.857 1.00 97.62 87 VAL A N 1
ATOM 658 C CA . VAL A 1 87 ? -7.471 -3.712 0.532 1.00 97.62 87 VAL A CA 1
ATOM 659 C C . VAL A 1 87 ? -8.320 -4.348 -0.562 1.00 97.62 87 VAL A C 1
ATOM 661 O O . VAL A 1 87 ? -7.842 -4.579 -1.673 1.00 97.62 87 VAL A O 1
ATOM 664 N N . LYS A 1 88 ? -9.563 -4.700 -0.235 1.00 95.38 88 LYS A N 1
ATOM 665 C CA . LYS A 1 88 ? -10.473 -5.411 -1.141 1.00 95.38 88 LYS A CA 1
ATOM 666 C C . LYS A 1 88 ? -11.261 -4.439 -2.013 1.00 95.38 88 LYS A C 1
ATOM 668 O O . LYS A 1 88 ? -11.439 -3.272 -1.672 1.00 95.38 88 LYS A O 1
ATOM 673 N N . ALA A 1 89 ? -11.762 -4.935 -3.142 1.00 93.69 89 ALA A N 1
ATOM 674 C CA . ALA A 1 89 ? -12.693 -4.173 -3.965 1.00 93.69 89 ALA A CA 1
ATOM 675 C C . ALA A 1 89 ? -13.914 -3.752 -3.126 1.00 93.69 89 ALA A C 1
ATOM 677 O O . ALA A 1 89 ? -14.466 -4.563 -2.382 1.00 93.69 89 ALA A O 1
ATOM 678 N N . GLY A 1 90 ? -14.304 -2.480 -3.230 1.00 93.31 90 GLY A N 1
ATOM 679 C CA . GLY A 1 90 ? -15.367 -1.889 -2.412 1.00 93.31 90 GLY A CA 1
ATOM 680 C C . GLY A 1 90 ? -14.933 -1.433 -1.014 1.00 93.31 90 GLY A C 1
ATOM 681 O O . GLY A 1 90 ? -15.776 -0.948 -0.264 1.00 93.31 90 GLY A O 1
ATOM 682 N N . ALA A 1 91 ? -13.652 -1.558 -0.648 1.00 96.75 91 ALA A N 1
ATOM 683 C CA . ALA A 1 91 ? -13.144 -0.971 0.586 1.00 96.75 91 ALA A CA 1
ATOM 684 C C . ALA A 1 91 ? -13.288 0.558 0.575 1.00 96.75 91 ALA A C 1
ATOM 686 O O . ALA A 1 91 ? -13.036 1.220 -0.432 1.00 96.75 91 ALA A O 1
ATOM 687 N N . VAL A 1 92 ? -13.649 1.122 1.723 1.00 96.88 92 VAL A N 1
ATOM 688 C CA . VAL A 1 92 ? -13.834 2.562 1.907 1.00 96.88 92 VAL A CA 1
ATOM 689 C C . VAL A 1 92 ? -12.606 3.138 2.596 1.00 96.88 92 VAL A C 1
ATOM 691 O O . VAL A 1 92 ? -12.166 2.637 3.631 1.00 96.88 92 VAL A O 1
ATOM 694 N N . ARG A 1 93 ? -12.049 4.220 2.047 1.00 97.62 93 ARG A N 1
ATOM 695 C CA . ARG A 1 93 ? -10.969 4.965 2.703 1.00 97.62 93 ARG A CA 1
ATOM 696 C C . ARG A 1 93 ? -1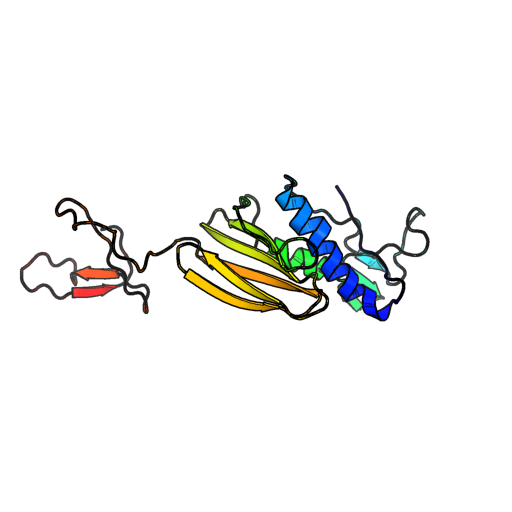1.488 5.605 3.993 1.00 97.62 93 ARG A C 1
ATOM 698 O O . ARG A 1 93 ? -12.435 6.387 3.960 1.00 97.62 93 ARG A O 1
ATOM 705 N N . ILE A 1 94 ? -10.820 5.349 5.113 1.00 96.00 94 ILE A N 1
ATOM 706 C CA . ILE A 1 94 ? -11.147 5.948 6.414 1.00 96.00 94 ILE A CA 1
ATOM 707 C C . ILE A 1 94 ? -10.167 7.072 6.775 1.00 96.00 94 ILE A C 1
ATOM 709 O O . ILE A 1 94 ? -9.065 7.182 6.231 1.00 96.00 94 ILE A O 1
ATOM 713 N N . GLY A 1 95 ? -10.583 7.970 7.669 1.00 95.25 95 GLY A N 1
ATOM 714 C CA . GLY A 1 95 ? -9.738 9.063 8.156 1.00 95.25 95 GLY A CA 1
ATOM 715 C C . GLY A 1 95 ? -8.489 8.551 8.882 1.00 95.25 95 GLY A C 1
ATOM 716 O O . GLY A 1 95 ? -8.566 7.603 9.656 1.00 95.25 95 GLY A O 1
ATOM 717 N N . SER A 1 96 ? -7.339 9.187 8.645 1.00 95.75 96 SER A N 1
ATOM 718 C CA . SER A 1 96 ? -6.096 8.912 9.372 1.00 95.75 96 SER A CA 1
ATOM 719 C C . SER A 1 96 ? -5.198 10.150 9.424 1.00 95.75 96 SER A C 1
ATOM 721 O O . SER A 1 96 ? -5.189 10.976 8.501 1.00 95.75 96 SER A O 1
ATOM 723 N N . THR A 1 97 ? -4.425 10.278 10.501 1.00 94.00 97 THR A N 1
ATOM 724 C CA . THR A 1 97 ? -3.406 11.324 10.665 1.00 94.00 97 THR A CA 1
ATOM 725 C C . THR A 1 97 ? -2.126 10.957 9.907 1.00 94.00 97 THR A C 1
ATOM 727 O O . THR A 1 97 ? -1.943 9.809 9.511 1.00 94.00 97 THR A O 1
ATOM 730 N N . SER A 1 98 ? -1.231 11.919 9.670 1.00 89.38 98 SER A N 1
ATOM 731 C CA . SER A 1 98 ? 0.107 11.673 9.104 1.00 89.38 98 SER A CA 1
ATOM 732 C C . SER A 1 98 ? 1.139 12.556 9.803 1.00 89.38 98 SER A C 1
ATOM 734 O O . SER A 1 98 ? 0.764 13.557 10.413 1.00 89.38 98 SER A O 1
ATOM 736 N N . GLN A 1 99 ? 2.424 12.219 9.686 1.00 91.69 99 GLN A N 1
ATOM 737 C CA . GLN A 1 99 ? 3.504 13.057 10.222 1.00 91.69 99 GLN A CA 1
ATOM 738 C C . GLN A 1 99 ? 3.871 14.242 9.306 1.00 91.69 99 GLN A C 1
ATOM 740 O O . GLN A 1 99 ? 4.755 15.018 9.652 1.00 91.69 99 GLN A O 1
ATOM 745 N N . GLY A 1 100 ? 3.197 14.409 8.162 1.00 88.06 100 GLY A N 1
ATOM 746 C CA . GLY A 1 100 ? 3.520 15.455 7.187 1.00 88.06 100 GLY A CA 1
ATOM 747 C C . GLY A 1 100 ? 4.765 15.150 6.345 1.00 88.06 100 GLY A C 1
ATOM 748 O O . GLY A 1 100 ? 5.394 14.102 6.494 1.00 88.06 100 GLY A O 1
ATOM 749 N N . ALA A 1 101 ? 5.075 16.045 5.405 1.00 88.88 101 ALA A N 1
ATOM 750 C CA . ALA A 1 101 ? 6.124 15.840 4.405 1.00 88.88 101 ALA A CA 1
ATOM 751 C C . ALA A 1 101 ? 7.479 15.478 5.044 1.00 88.88 101 ALA A C 1
ATOM 753 O O . ALA A 1 101 ? 7.909 16.110 6.006 1.00 88.88 101 ALA A O 1
ATOM 754 N N . GLY A 1 102 ? 8.143 14.452 4.504 1.00 91.25 102 GLY A N 1
ATOM 755 C CA . GLY A 1 102 ? 9.408 13.931 5.038 1.00 91.25 102 GLY A CA 1
ATOM 756 C C . GLY A 1 102 ? 9.278 13.069 6.301 1.00 91.25 102 GLY A C 1
ATOM 757 O O . GLY A 1 102 ? 10.299 12.659 6.846 1.00 91.25 102 GLY A O 1
ATOM 758 N N . GLY A 1 103 ? 8.056 12.792 6.771 1.00 95.44 103 GLY A N 1
ATOM 759 C CA . GLY A 1 103 ? 7.760 11.851 7.854 1.00 95.44 103 GLY A CA 1
ATOM 760 C C . GLY A 1 103 ? 6.971 10.626 7.381 1.00 95.44 103 GLY A C 1
ATOM 761 O O . GLY A 1 103 ? 6.818 10.364 6.190 1.00 95.44 103 GLY A O 1
ATOM 762 N N . VAL A 1 104 ? 6.416 9.859 8.317 1.00 97.81 104 VAL A N 1
ATOM 763 C CA . VAL A 1 104 ? 5.567 8.705 7.986 1.00 97.81 104 VAL A CA 1
ATOM 764 C C . VAL A 1 104 ? 4.264 9.144 7.302 1.00 97.81 104 VAL A C 1
ATOM 766 O O . VAL A 1 104 ? 3.446 9.867 7.884 1.00 97.81 104 VAL A O 1
ATOM 769 N N . GLN A 1 105 ? 4.057 8.645 6.081 1.00 98.25 105 GLN A N 1
ATOM 770 C CA . GLN A 1 105 ? 2.840 8.808 5.285 1.00 98.25 105 GLN A CA 1
ATOM 771 C C . GLN A 1 105 ? 2.011 7.523 5.316 1.00 98.25 105 GLN A C 1
ATOM 773 O O . GLN A 1 105 ? 2.552 6.425 5.442 1.00 98.25 105 GLN A O 1
ATOM 778 N N . ASN A 1 106 ? 0.687 7.641 5.211 1.00 98.38 106 ASN A N 1
ATOM 779 C CA . ASN A 1 106 ? -0.185 6.469 5.183 1.00 98.38 106 ASN A CA 1
ATOM 780 C C . ASN A 1 106 ? -1.532 6.730 4.518 1.00 98.38 106 ASN A C 1
ATOM 782 O O . ASN A 1 106 ? -2.004 7.865 4.464 1.00 98.38 106 ASN A O 1
ATOM 786 N N . VAL A 1 107 ? -2.201 5.654 4.128 1.00 98.38 107 VAL A N 1
ATOM 787 C CA . VAL A 1 107 ? -3.633 5.642 3.835 1.00 98.38 107 VAL A CA 1
ATOM 788 C C . VAL A 1 107 ? -4.269 4.419 4.493 1.00 98.38 107 VAL A C 1
ATOM 790 O O . VAL A 1 107 ? -3.673 3.341 4.511 1.00 98.38 107 VAL A O 1
ATOM 793 N N . ALA A 1 108 ? -5.457 4.599 5.069 1.00 98.12 108 ALA A N 1
ATOM 794 C CA . ALA A 1 108 ? -6.188 3.557 5.777 1.00 98.12 108 ALA A CA 1
ATOM 795 C C . ALA A 1 108 ? -7.553 3.292 5.132 1.00 98.12 108 ALA A C 1
ATOM 797 O O . ALA A 1 108 ? -8.198 4.210 4.617 1.00 98.12 108 ALA A O 1
ATOM 798 N N . PHE A 1 109 ? -7.993 2.040 5.198 1.00 98.00 109 PHE A N 1
ATOM 799 C CA . PHE A 1 109 ? -9.215 1.540 4.582 1.00 98.00 109 PHE A CA 1
ATOM 800 C C . PHE A 1 109 ? -9.979 0.622 5.535 1.00 98.00 109 PHE A C 1
ATOM 802 O O . PHE A 1 109 ? -9.380 -0.057 6.371 1.00 98.00 109 PHE A O 1
ATOM 809 N N . GLN A 1 110 ? -11.293 0.568 5.352 1.00 97.56 110 GLN A N 1
ATOM 810 C CA . GLN A 1 110 ? -12.175 -0.455 5.896 1.00 97.56 110 GLN A CA 1
ATOM 811 C C . GLN A 1 110 ? -12.719 -1.301 4.742 1.00 97.56 110 GLN A C 1
ATOM 813 O O . GLN A 1 110 ? -13.314 -0.772 3.805 1.00 97.56 110 GLN A O 1
ATOM 818 N N . ASN A 1 111 ? -12.509 -2.610 4.809 1.00 96.75 111 ASN A N 1
ATOM 819 C CA . ASN A 1 111 ? -13.087 -3.576 3.885 1.00 96.75 111 ASN A CA 1
ATOM 820 C C . ASN A 1 111 ? -14.573 -3.814 4.207 1.00 96.75 111 ASN A C 1
ATOM 822 O O . ASN A 1 111 ? -15.044 -3.527 5.309 1.00 96.75 111 ASN A O 1
ATOM 826 N N . SER A 1 112 ? -15.312 -4.382 3.254 1.00 92.88 112 SER A N 1
ATOM 827 C CA . SER A 1 112 ? -16.740 -4.700 3.411 1.00 92.88 112 SER A CA 1
ATOM 828 C C . SER A 1 112 ? -17.028 -5.752 4.490 1.00 92.88 112 SER A C 1
ATOM 830 O O . SER A 1 112 ? -18.116 -5.754 5.057 1.00 92.88 112 SER A O 1
ATOM 832 N N . ASP A 1 113 ? -16.050 -6.603 4.817 1.00 86.50 113 ASP A N 1
ATOM 833 C CA . ASP A 1 113 ? -16.110 -7.560 5.932 1.00 86.50 113 ASP A CA 1
ATOM 834 C C . ASP A 1 113 ? -15.850 -6.912 7.307 1.00 86.50 113 ASP A C 1
ATOM 836 O O . ASP A 1 113 ? -15.880 -7.583 8.336 1.00 86.50 113 ASP A O 1
ATOM 840 N N . GLY A 1 114 ? -15.589 -5.602 7.337 1.00 89.50 114 GLY A N 1
ATOM 841 C CA . GLY A 1 114 ? -15.293 -4.840 8.543 1.00 89.50 114 GLY A CA 1
ATOM 842 C C . GLY A 1 114 ? -13.825 -4.874 8.975 1.00 89.50 114 GLY A C 1
ATOM 843 O O . GLY A 1 114 ? -13.461 -4.109 9.873 1.00 89.50 114 GLY A O 1
ATOM 844 N N . SER A 1 115 ? -12.966 -5.683 8.346 1.00 93.88 115 SER A N 1
ATOM 845 C CA . SER A 1 115 ? -11.518 -5.635 8.573 1.00 93.88 115 SER A CA 1
ATOM 846 C C . SER A 1 115 ? -10.935 -4.302 8.101 1.00 93.88 115 SER A C 1
ATOM 848 O O . SER A 1 115 ? -11.479 -3.627 7.223 1.00 93.88 115 SER A O 1
ATOM 850 N N . ARG A 1 116 ? -9.819 -3.889 8.700 1.00 97.31 116 ARG A N 1
ATOM 851 C CA . ARG A 1 116 ? -9.135 -2.636 8.369 1.00 97.31 116 ARG A CA 1
ATOM 852 C C . ARG A 1 116 ? -7.726 -2.905 7.880 1.00 97.31 116 ARG A C 1
ATOM 854 O O . ARG A 1 116 ? -7.080 -3.858 8.313 1.00 97.31 116 ARG A O 1
ATOM 861 N N . ALA A 1 117 ? -7.256 -2.041 6.988 1.00 98.31 117 ALA A N 1
ATOM 862 C CA . ALA A 1 117 ? -5.904 -2.078 6.458 1.00 98.31 117 ALA A CA 1
ATOM 863 C C . ALA A 1 117 ? -5.308 -0.668 6.407 1.00 98.31 117 ALA A C 1
ATOM 865 O O . ALA A 1 117 ? -5.967 0.265 5.954 1.00 98.31 117 ALA A O 1
ATOM 866 N N . ALA A 1 118 ? -4.054 -0.509 6.826 1.00 98.31 118 ALA A N 1
ATOM 867 C CA . ALA A 1 118 ? -3.296 0.730 6.684 1.00 98.31 118 ALA A CA 1
ATOM 868 C C . ALA A 1 118 ? -1.997 0.467 5.925 1.00 98.31 118 ALA A C 1
ATOM 870 O O . ALA A 1 118 ? -1.158 -0.307 6.385 1.00 98.31 118 ALA A O 1
ATOM 871 N N . VAL A 1 119 ? -1.830 1.128 4.781 1.00 98.69 119 VAL A N 1
ATOM 872 C CA . VAL A 1 119 ? -0.586 1.128 4.002 1.00 98.69 119 VAL A CA 1
ATOM 873 C C . VAL A 1 119 ? 0.249 2.309 4.472 1.00 98.69 119 VAL A C 1
ATOM 875 O O . VAL A 1 119 ? -0.219 3.447 4.431 1.00 98.69 119 VAL A O 1
ATOM 878 N N . VAL A 1 120 ? 1.463 2.038 4.941 1.00 98.56 120 VAL A N 1
ATOM 879 C CA . VAL A 1 120 ? 2.340 3.007 5.603 1.00 98.56 120 VAL A CA 1
ATOM 880 C C . VAL A 1 120 ? 3.706 3.010 4.930 1.00 98.56 120 VAL A C 1
ATOM 882 O O . VAL A 1 120 ? 4.292 1.952 4.715 1.00 98.56 120 VAL A O 1
ATOM 885 N N . VAL A 1 121 ? 4.239 4.196 4.644 1.00 98.62 121 VAL A N 1
ATOM 886 C CA . VAL A 1 121 ? 5.588 4.389 4.099 1.00 98.62 121 VAL A CA 1
ATOM 887 C C . VAL A 1 121 ? 6.349 5.407 4.938 1.00 98.62 121 VAL A C 1
ATOM 889 O O . VAL A 1 121 ? 5.824 6.468 5.281 1.00 98.62 121 VAL A O 1
ATOM 892 N N . ASN A 1 122 ? 7.595 5.086 5.286 1.00 98.31 122 ASN A N 1
ATOM 893 C CA . ASN A 1 122 ? 8.490 6.033 5.940 1.00 98.31 122 ASN A CA 1
ATOM 894 C C . ASN A 1 122 ? 9.309 6.793 4.890 1.00 98.31 122 ASN A C 1
ATOM 896 O O . ASN A 1 122 ? 10.220 6.226 4.284 1.00 98.31 122 ASN A O 1
ATOM 900 N N . THR A 1 123 ? 9.007 8.078 4.697 1.00 97.69 123 THR A N 1
ATOM 901 C CA . THR A 1 123 ? 9.682 8.914 3.692 1.00 97.69 123 THR A CA 1
ATOM 902 C C . THR A 1 123 ? 10.870 9.694 4.261 1.00 97.69 123 THR A C 1
ATOM 904 O O . THR A 1 123 ? 11.613 10.322 3.506 1.00 97.69 123 THR A O 1
ATOM 907 N N . ALA A 1 124 ? 11.111 9.584 5.573 1.00 97.06 124 ALA A N 1
ATOM 908 C CA . ALA A 1 124 ? 12.264 10.165 6.245 1.00 97.06 124 ALA A CA 1
ATOM 909 C C . ALA A 1 124 ? 13.570 9.437 5.887 1.00 97.06 124 ALA A C 1
ATOM 911 O O . ALA A 1 124 ? 13.584 8.276 5.472 1.00 97.06 124 ALA A O 1
ATOM 912 N N . SER A 1 125 ? 14.699 10.105 6.133 1.00 95.69 125 SER A N 1
ATOM 913 C CA . SER A 1 125 ? 16.045 9.536 5.974 1.00 95.69 125 SER A CA 1
ATOM 914 C C . SER A 1 125 ? 16.463 8.588 7.107 1.00 95.69 125 SER A C 1
ATOM 916 O O . SER A 1 125 ? 17.471 7.897 6.986 1.00 95.69 125 SER A O 1
ATOM 918 N N . GLY A 1 126 ? 15.699 8.536 8.202 1.00 97.56 126 GLY A N 1
ATOM 919 C CA . GLY A 1 126 ? 15.962 7.688 9.365 1.00 97.56 126 GLY A CA 1
ATOM 920 C C . GLY A 1 126 ? 14.757 6.834 9.748 1.00 97.56 126 GLY A C 1
ATOM 921 O O . GLY A 1 126 ? 13.637 7.078 9.299 1.00 97.56 126 GLY A O 1
ATOM 922 N N . ALA A 1 127 ? 14.980 5.834 10.601 1.00 98.19 127 ALA A N 1
ATOM 923 C CA . ALA A 1 127 ? 13.891 5.039 11.157 1.00 98.19 127 ALA A CA 1
ATOM 924 C C . ALA A 1 127 ? 12.917 5.936 11.940 1.00 98.19 127 ALA A C 1
ATOM 926 O O . ALA A 1 127 ? 13.345 6.768 12.738 1.00 98.19 127 ALA A O 1
ATOM 927 N N . GLN A 1 128 ? 11.616 5.757 11.716 1.00 98.00 128 GLN A N 1
ATOM 928 C CA . GLN A 1 128 ? 10.572 6.547 12.363 1.00 98.00 128 GLN A CA 1
ATOM 929 C C . GLN A 1 128 ? 9.692 5.661 13.229 1.00 98.00 128 GLN A C 1
ATOM 931 O O . GLN A 1 128 ? 9.216 4.612 12.791 1.00 98.00 128 GLN A O 1
ATOM 936 N N . ARG A 1 129 ? 9.457 6.103 14.466 1.00 96.88 129 ARG A N 1
ATOM 937 C CA . ARG A 1 129 ? 8.493 5.475 15.366 1.00 96.88 129 ARG A CA 1
ATOM 938 C C . ARG A 1 129 ? 7.148 6.175 15.243 1.00 96.88 129 ARG A C 1
ATOM 940 O O . ARG A 1 129 ? 7.075 7.400 15.272 1.00 96.88 129 ARG A O 1
ATOM 947 N N . PHE A 1 130 ? 6.085 5.392 15.144 1.00 95.75 130 PHE A N 1
ATOM 948 C CA . PHE A 1 130 ? 4.710 5.879 15.131 1.00 95.75 130 PHE A CA 1
ATOM 949 C C . PHE A 1 130 ? 3.795 4.888 15.853 1.00 95.75 130 PHE A C 1
ATOM 951 O O . PHE A 1 130 ? 4.229 3.815 16.284 1.00 95.75 130 PHE A O 1
ATOM 958 N N . SER A 1 131 ? 2.527 5.262 16.008 1.00 95.62 131 SER A N 1
ATOM 959 C CA . SER A 1 131 ? 1.488 4.357 16.493 1.00 95.62 131 SER A CA 1
ATOM 960 C C . SER A 1 131 ? 0.327 4.295 15.510 1.00 95.62 131 SER A C 1
ATOM 962 O O . SER A 1 131 ? -0.023 5.307 14.903 1.00 95.62 131 SER A O 1
ATOM 964 N N . LEU A 1 132 ? -0.240 3.101 15.342 1.00 94.56 132 LEU A N 1
ATOM 965 C CA . LEU A 1 132 ? -1.569 2.920 14.776 1.00 94.56 132 LEU A CA 1
ATOM 966 C C . LEU A 1 132 ? -2.540 2.842 15.945 1.00 94.56 132 LEU A C 1
ATOM 968 O O . LEU A 1 132 ? -2.440 1.911 16.743 1.00 94.56 132 LEU A O 1
ATOM 972 N N . THR A 1 133 ? -3.444 3.812 16.035 1.00 92.62 133 THR A N 1
ATOM 973 C CA . THR A 1 133 ? -4.449 3.883 17.095 1.00 92.62 133 THR A CA 1
ATOM 974 C C . THR A 1 133 ? -5.831 3.856 16.474 1.00 92.62 133 THR A C 1
ATOM 976 O O . THR A 1 133 ? -6.145 4.690 15.625 1.00 92.62 133 THR A O 1
ATOM 979 N N . ASP A 1 134 ? -6.651 2.912 16.912 1.00 90.50 134 ASP A N 1
ATOM 980 C CA . ASP A 1 134 ? -8.020 2.747 16.450 1.00 90.50 134 ASP A CA 1
ATOM 981 C C . ASP A 1 134 ? -8.904 2.228 17.588 1.00 90.50 134 ASP A C 1
ATOM 983 O O . ASP A 1 134 ? -8.553 1.256 18.255 1.00 90.50 134 ASP A O 1
ATOM 987 N N . ASN A 1 135 ? -10.040 2.888 17.836 1.00 86.00 135 ASN A N 1
ATOM 988 C CA . ASN A 1 135 ? -10.989 2.539 18.904 1.00 86.00 135 ASN A CA 1
ATOM 989 C C . ASN A 1 135 ? -10.327 2.275 20.276 1.00 86.00 135 ASN A C 1
ATOM 991 O O . ASN A 1 135 ? -10.612 1.277 20.937 1.00 86.00 135 ASN A O 1
ATOM 995 N N . GLY A 1 136 ? -9.388 3.137 20.684 1.00 83.94 136 GLY A N 1
ATOM 996 C CA . GLY A 1 136 ? -8.683 3.032 21.970 1.00 83.94 136 GLY A CA 1
ATOM 997 C C . GLY A 1 136 ? -7.602 1.944 22.045 1.00 83.94 136 GLY A 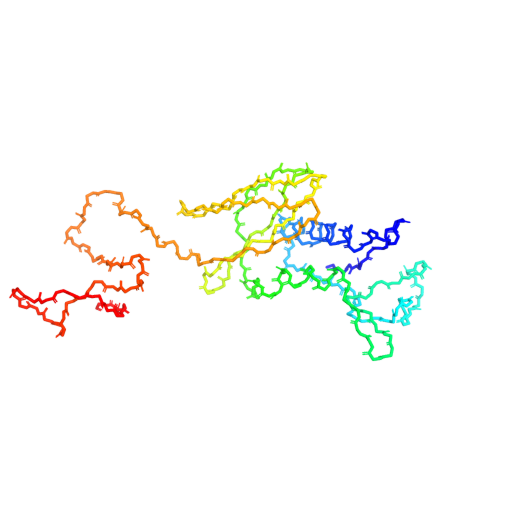C 1
ATOM 998 O O . GLY A 1 136 ? -6.909 1.850 23.056 1.00 83.94 136 GLY A O 1
ATOM 999 N N . LYS A 1 137 ? -7.408 1.147 20.986 1.00 86.06 137 LYS A N 1
ATOM 1000 C CA . LYS A 1 137 ? -6.320 0.164 20.880 1.00 86.06 137 LYS A CA 1
ATOM 1001 C C . LYS A 1 137 ? -5.174 0.749 20.072 1.00 86.06 137 LYS A C 1
ATOM 1003 O O . LYS A 1 137 ? -5.406 1.392 19.050 1.00 86.06 137 LYS A O 1
ATOM 1008 N N . SER A 1 138 ? -3.946 0.478 20.507 1.00 91.69 138 SER A N 1
ATOM 1009 C CA . SER A 1 138 ? -2.749 1.052 19.894 1.00 91.69 138 SER A CA 1
ATOM 1010 C C . SER A 1 138 ? -1.670 0.006 19.650 1.00 91.69 138 SER A C 1
ATOM 1012 O O . SER A 1 138 ? -1.349 -0.787 20.534 1.00 91.69 138 SER A O 1
ATOM 1014 N N . LEU A 1 139 ? -1.045 0.067 18.476 1.00 93.12 139 LEU A N 1
ATOM 1015 C CA . LEU A 1 139 ? 0.193 -0.636 18.150 1.00 93.12 139 LEU A CA 1
ATOM 1016 C C . LEU A 1 139 ? 1.289 0.396 17.888 1.00 93.12 139 LEU A C 1
ATOM 1018 O O . LEU A 1 139 ? 1.162 1.207 16.976 1.00 93.12 139 LEU A O 1
ATOM 1022 N N . ALA A 1 140 ? 2.382 0.352 18.650 1.00 96.19 140 ALA A N 1
ATOM 1023 C CA . ALA A 1 140 ? 3.569 1.154 18.366 1.00 96.19 140 ALA A CA 1
ATOM 1024 C C . ALA A 1 140 ? 4.551 0.369 17.488 1.00 96.19 140 ALA A C 1
ATOM 1026 O O . ALA A 1 140 ? 4.886 -0.773 17.800 1.00 96.19 140 ALA A O 1
ATOM 1027 N N . TYR A 1 141 ? 5.058 0.996 16.427 1.00 97.81 141 TYR A N 1
ATOM 1028 C CA . TYR A 1 141 ? 5.986 0.370 15.486 1.00 97.81 141 TYR A CA 1
ATOM 1029 C C . TYR A 1 141 ? 7.088 1.347 15.064 1.00 97.81 141 TYR A C 1
ATOM 1031 O O . TYR A 1 141 ? 6.855 2.552 14.960 1.00 97.81 141 TYR A O 1
ATOM 1039 N N . THR A 1 142 ? 8.295 0.828 14.833 1.00 98.31 142 THR A N 1
ATOM 1040 C CA . THR A 1 142 ? 9.418 1.594 14.279 1.00 98.31 142 THR A CA 1
ATOM 1041 C C . THR A 1 142 ? 9.707 1.083 12.872 1.00 98.31 142 THR A C 1
ATOM 1043 O O . THR A 1 142 ? 10.134 -0.057 12.713 1.00 98.31 142 THR A O 1
ATOM 1046 N N . LEU A 1 143 ? 9.481 1.918 11.858 1.00 98.25 143 LEU A N 1
ATOM 1047 C CA . LEU A 1 143 ? 9.660 1.573 10.448 1.00 98.25 143 LEU A CA 1
ATOM 1048 C C . LEU A 1 143 ? 10.994 2.146 9.934 1.00 98.25 143 LEU A C 1
ATOM 1050 O O . LEU A 1 143 ? 11.218 3.351 10.083 1.00 98.25 143 LEU A O 1
ATOM 1054 N N . PRO A 1 144 ? 11.893 1.328 9.350 1.00 98.50 144 PRO A N 1
ATOM 1055 C CA . PRO A 1 144 ? 13.148 1.811 8.769 1.00 98.50 144 PRO A CA 1
ATOM 1056 C C . PRO A 1 144 ? 12.944 2.875 7.683 1.00 98.50 144 PRO A C 1
ATOM 1058 O O . PRO A 1 144 ? 11.854 3.005 7.126 1.00 98.50 144 PRO A O 1
ATOM 1061 N N . ALA A 1 145 ? 13.991 3.647 7.385 1.00 97.75 145 ALA A N 1
ATOM 1062 C CA . ALA A 1 145 ? 13.963 4.652 6.320 1.00 97.75 145 ALA A CA 1
ATOM 1063 C C . ALA A 1 145 ? 13.625 4.013 4.963 1.00 97.75 145 ALA A C 1
ATOM 1065 O O . ALA A 1 145 ? 14.194 2.982 4.609 1.00 97.75 145 ALA A O 1
ATOM 1066 N N . GLY A 1 146 ? 12.693 4.609 4.215 1.00 96.56 146 GLY A N 1
ATOM 1067 C CA . GLY A 1 146 ? 12.263 4.126 2.898 1.00 96.56 146 GLY A CA 1
ATOM 1068 C C . GLY A 1 146 ? 11.453 2.826 2.897 1.00 96.56 146 GLY A C 1
ATOM 1069 O O . GLY A 1 146 ? 11.057 2.368 1.828 1.00 96.56 146 GLY A O 1
ATOM 1070 N N . ALA A 1 147 ? 11.189 2.227 4.061 1.00 98.31 147 ALA A N 1
ATOM 1071 C CA . ALA A 1 147 ? 10.420 0.994 4.147 1.00 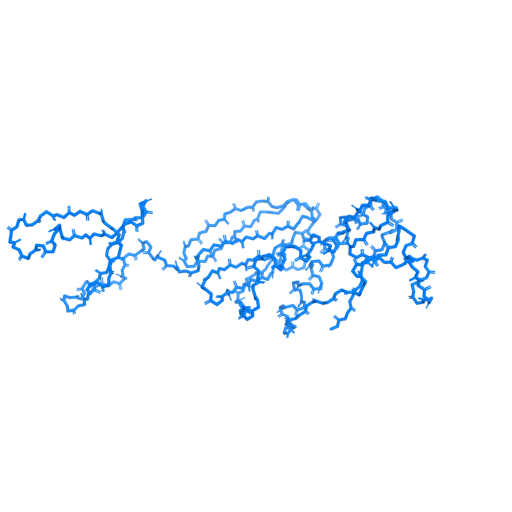98.31 147 ALA A CA 1
ATOM 1072 C C . ALA A 1 147 ? 8.910 1.248 4.016 1.00 98.31 147 ALA A C 1
ATOM 1074 O O . ALA A 1 147 ? 8.392 2.303 4.398 1.00 98.31 147 ALA A O 1
ATOM 1075 N N . VAL A 1 148 ? 8.213 0.227 3.517 1.00 98.69 148 VAL A N 1
ATOM 1076 C CA . VAL A 1 148 ? 6.755 0.167 3.390 1.00 98.69 148 VAL A CA 1
ATOM 1077 C C . VAL A 1 148 ? 6.242 -0.994 4.236 1.00 98.69 148 VAL A C 1
ATOM 1079 O O . VAL A 1 148 ? 6.844 -2.067 4.267 1.00 98.69 148 VAL A O 1
ATOM 1082 N N . ALA A 1 149 ? 5.130 -0.785 4.930 1.00 98.56 149 ALA A N 1
ATOM 1083 C CA . ALA A 1 149 ? 4.444 -1.813 5.697 1.00 98.56 149 ALA A CA 1
ATOM 1084 C C . ALA A 1 149 ? 2.931 -1.692 5.510 1.00 98.56 149 ALA A C 1
ATOM 1086 O O . ALA A 1 149 ? 2.396 -0.586 5.425 1.00 98.56 149 ALA A O 1
ATOM 1087 N N . THR A 1 150 ? 2.241 -2.833 5.491 1.00 98.69 150 THR A N 1
ATOM 1088 C CA . THR A 1 150 ? 0.776 -2.870 5.543 1.00 98.69 150 THR A CA 1
ATOM 1089 C C . THR A 1 150 ? 0.349 -3.540 6.834 1.00 98.69 150 THR A C 1
ATOM 1091 O O . THR A 1 150 ? 0.759 -4.664 7.115 1.00 98.69 150 THR A O 1
ATOM 1094 N N . PHE A 1 151 ? -0.468 -2.844 7.614 1.00 98.31 151 PHE A N 1
ATOM 1095 C CA . PHE A 1 151 ? -1.020 -3.337 8.870 1.00 98.31 151 PHE A CA 1
ATOM 1096 C C . PHE A 1 151 ? -2.479 -3.703 8.662 1.00 98.31 151 PHE A C 1
ATOM 1098 O O . PHE A 1 151 ? -3.204 -2.938 8.031 1.00 98.31 151 PHE A O 1
ATOM 1105 N N . THR A 1 152 ? -2.911 -4.832 9.214 1.00 97.06 152 THR A N 1
ATOM 1106 C CA . THR A 1 152 ? -4.304 -5.286 9.149 1.00 97.06 152 THR A CA 1
ATOM 1107 C C . THR A 1 152 ? -4.807 -5.691 10.522 1.00 97.06 152 THR A C 1
ATOM 1109 O O . THR A 1 152 ? -4.054 -6.283 11.295 1.00 97.06 152 THR A O 1
ATOM 1112 N N . TRP A 1 153 ? -6.066 -5.388 10.821 1.00 94.38 153 TRP A N 1
ATOM 1113 C CA . TRP A 1 153 ? -6.709 -5.756 12.081 1.00 94.38 153 TRP A CA 1
ATOM 1114 C C . TRP A 1 153 ? -8.230 -5.820 11.927 1.00 94.38 153 TRP A C 1
ATOM 1116 O O . TRP A 1 153 ? -8.796 -5.274 10.975 1.00 94.38 153 TRP A O 1
ATOM 1126 N N . ASP A 1 154 ? -8.896 -6.463 12.883 1.00 89.06 154 ASP A N 1
ATOM 1127 C CA . ASP A 1 154 ? -10.355 -6.497 12.937 1.00 89.06 154 ASP A CA 1
ATOM 1128 C C . ASP A 1 154 ? -10.885 -5.109 13.318 1.00 89.06 154 ASP A C 1
ATOM 1130 O O . ASP A 1 154 ? -10.571 -4.573 14.383 1.00 89.06 154 ASP A O 1
ATOM 1134 N N . GLY A 1 155 ? -11.695 -4.507 12.443 1.00 74.88 155 GLY A N 1
ATOM 1135 C CA . GLY A 1 155 ? -12.281 -3.186 12.677 1.00 74.88 155 GLY A CA 1
ATOM 1136 C C . GLY A 1 155 ? -13.475 -3.198 13.630 1.00 74.88 155 GLY A C 1
ATOM 1137 O O . GLY A 1 155 ? -13.940 -2.126 14.026 1.00 74.88 155 GLY A O 1
ATOM 1138 N N . SER A 1 156 ? -13.963 -4.385 14.015 1.00 65.12 156 SER A N 1
ATOM 1139 C CA . SER A 1 156 ? -14.919 -4.556 15.104 1.00 65.12 156 SER A CA 1
ATOM 1140 C C . SER A 1 156 ? -14.202 -4.259 16.416 1.00 65.12 156 SER A C 1
ATOM 1142 O O . SER A 1 156 ? -13.564 -5.124 17.024 1.00 65.12 156 SER A O 1
ATOM 1144 N N . GLY A 1 157 ? -14.276 -3.001 16.842 1.00 52.31 157 GLY A N 1
ATOM 1145 C CA . GLY A 1 157 ? -13.902 -2.600 18.184 1.00 52.31 157 GLY A CA 1
ATOM 1146 C C . GLY A 1 157 ? -14.775 -3.341 19.187 1.00 52.31 157 GLY A C 1
ATOM 1147 O O . GLY A 1 157 ? -15.812 -2.839 19.594 1.00 52.31 157 GLY A O 1
ATOM 1148 N N . GLY A 1 158 ? -14.358 -4.535 19.608 1.00 46.66 158 GLY A N 1
ATOM 1149 C CA . GLY A 1 158 ? -14.727 -5.015 20.928 1.00 46.66 158 GLY A CA 1
ATOM 1150 C C . GLY A 1 158 ? -14.147 -4.000 21.900 1.00 46.66 158 GLY A C 1
ATOM 1151 O O . GLY A 1 158 ? -12.922 -3.982 22.093 1.00 46.66 158 GLY A O 1
ATOM 1152 N N . THR A 1 159 ? -14.995 -3.107 22.408 1.00 45.38 159 THR A N 1
ATOM 1153 C CA . THR A 1 159 ? -14.645 -2.242 23.523 1.00 45.38 159 THR A CA 1
ATOM 1154 C C . THR A 1 159 ? -14.323 -3.184 24.675 1.00 45.38 159 THR A C 1
ATOM 1156 O O . THR A 1 159 ? -15.166 -3.936 25.152 1.00 45.38 159 THR A O 1
ATOM 1159 N N . THR A 1 160 ? -13.062 -3.215 25.093 1.00 48.41 160 THR A N 1
ATOM 1160 C CA . THR A 1 160 ? -12.718 -3.767 26.410 1.00 48.41 160 THR A CA 1
ATOM 1161 C C . THR A 1 160 ? -13.148 -2.811 27.522 1.00 48.41 160 THR A C 1
ATOM 1163 O O . THR A 1 160 ? -13.012 -3.133 28.696 1.00 48.41 160 THR A O 1
ATOM 1166 N N . GLU A 1 161 ? -13.648 -1.632 27.154 1.00 49.34 161 GLU A N 1
ATOM 1167 C CA . GLU A 1 161 ? -14.292 -0.692 28.051 1.00 49.34 161 GLU A CA 1
ATOM 1168 C C . GLU A 1 161 ? -15.772 -1.087 28.205 1.00 49.34 161 GLU A C 1
ATOM 1170 O O . GLU A 1 161 ? -16.476 -1.209 27.192 1.00 49.34 161 GLU A O 1
ATOM 1175 N N . PRO A 1 162 ? -16.246 -1.331 29.442 1.00 55.19 162 PRO A N 1
ATOM 1176 C CA . PRO A 1 162 ? -17.672 -1.424 29.724 1.00 55.19 162 PRO A CA 1
ATOM 1177 C C . PRO A 1 162 ? -18.387 -0.176 29.184 1.00 55.19 162 PRO A C 1
ATOM 1179 O O . PRO A 1 162 ? -17.770 0.891 29.147 1.00 55.19 162 PRO A O 1
ATOM 1182 N N . PRO A 1 163 ? -19.671 -0.259 28.796 1.00 58.16 163 PRO A N 1
ATOM 1183 C CA . PRO A 1 163 ? -20.445 0.923 28.431 1.00 58.16 163 PRO A CA 1
ATOM 1184 C C . PRO A 1 163 ? -20.277 2.007 29.505 1.00 58.16 163 PRO A C 1
ATOM 1186 O O . PRO A 1 163 ? -20.529 1.751 30.682 1.00 58.16 163 PRO A O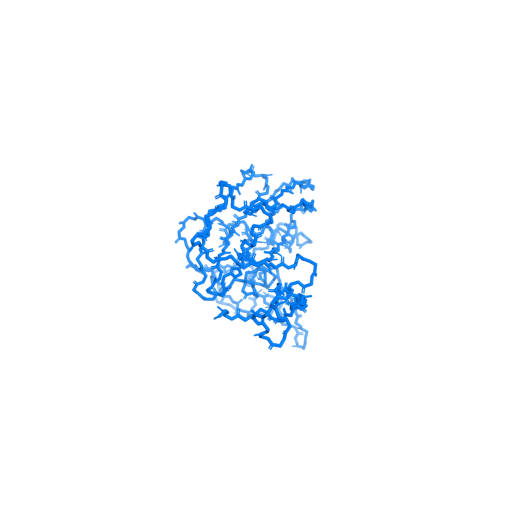 1
ATOM 1189 N N . ALA A 1 164 ? -19.815 3.200 29.125 1.00 54.38 164 ALA A N 1
ATOM 1190 C CA . ALA A 1 164 ? -19.709 4.311 30.062 1.00 54.38 164 ALA A CA 1
ATOM 1191 C C . ALA A 1 164 ? -21.127 4.735 30.486 1.00 54.38 164 ALA A C 1
ATOM 1193 O O . ALA A 1 164 ? -21.877 5.289 29.684 1.00 54.38 164 ALA A O 1
ATOM 1194 N N . GLY A 1 165 ? -21.508 4.434 31.731 1.00 68.12 165 GLY A N 1
ATOM 1195 C CA . GLY A 1 165 ? -22.842 4.705 32.271 1.00 68.12 165 GLY A CA 1
ATOM 1196 C C . GLY A 1 165 ? -23.287 3.674 33.310 1.00 68.12 165 GLY A C 1
ATOM 1197 O O . GLY A 1 165 ? -22.605 2.684 33.566 1.00 68.12 165 GLY A O 1
ATOM 1198 N N . SER A 1 166 ? -24.442 3.912 33.932 1.00 74.62 166 SER A N 1
ATOM 1199 C CA . SER A 1 166 ? -25.137 2.880 34.706 1.00 74.62 166 SER A CA 1
ATOM 1200 C C . SER A 1 166 ? -25.584 1.751 33.776 1.00 74.62 166 SER A C 1
ATOM 1202 O O . SER A 1 166 ? -26.064 2.027 32.678 1.00 74.62 166 SER A O 1
ATOM 1204 N N . ILE A 1 167 ? -25.468 0.500 34.227 1.00 77.06 167 ILE A N 1
ATOM 1205 C CA . ILE A 1 167 ? -26.054 -0.652 33.529 1.00 77.06 167 ILE A CA 1
ATOM 1206 C C . ILE A 1 167 ? -27.559 -0.400 33.388 1.00 77.06 167 ILE A C 1
ATOM 1208 O O . ILE A 1 167 ? -28.225 -0.136 34.391 1.00 77.06 167 ILE A O 1
ATOM 1212 N N . ASP A 1 168 ? -28.076 -0.460 32.161 1.00 80.88 168 ASP A N 1
ATOM 1213 C CA . ASP A 1 168 ? -29.512 -0.411 31.905 1.00 80.88 168 ASP A CA 1
ATOM 1214 C C . ASP A 1 168 ? -30.096 -1.803 32.190 1.00 80.88 168 ASP A C 1
ATOM 1216 O O . ASP A 1 168 ? -29.800 -2.747 31.453 1.00 80.88 168 ASP A O 1
ATOM 1220 N N . PRO A 1 169 ? -30.912 -1.975 33.244 1.00 82.19 169 PRO A N 1
ATOM 1221 C CA . PRO A 1 169 ? -31.483 -3.275 33.577 1.00 82.19 169 PRO A CA 1
ATOM 1222 C C . PRO A 1 169 ? -32.486 -3.788 32.529 1.00 82.19 169 PRO A C 1
ATOM 1224 O O . PRO A 1 169 ? -32.886 -4.946 32.609 1.00 82.19 169 PRO A O 1
ATOM 1227 N N . ALA A 1 170 ? -32.908 -2.957 31.568 1.00 83.44 170 ALA A N 1
ATOM 1228 C CA . ALA A 1 170 ? -33.794 -3.350 30.474 1.00 83.44 170 ALA A CA 1
ATOM 1229 C C . ALA A 1 170 ? -33.048 -3.762 29.188 1.00 83.44 170 ALA A C 1
ATOM 1231 O O . ALA A 1 170 ? -33.687 -4.226 28.241 1.00 83.44 170 ALA A O 1
ATOM 1232 N N . ALA A 1 171 ? -31.722 -3.604 29.129 1.00 82.25 171 ALA A N 1
ATOM 1233 C CA . ALA A 1 171 ? -30.921 -3.914 27.949 1.00 82.25 171 ALA A CA 1
ATOM 1234 C C . ALA A 1 171 ? -30.265 -5.305 28.025 1.00 82.25 171 ALA A C 1
ATOM 1236 O O . ALA A 1 171 ? -29.836 -5.761 29.085 1.00 82.25 171 ALA A O 1
ATOM 1237 N N . TRP A 1 172 ? -30.130 -5.959 26.867 1.00 79.44 172 TRP A N 1
ATOM 1238 C CA . TRP A 1 172 ? -29.350 -7.190 26.722 1.00 79.44 172 TRP A CA 1
ATOM 1239 C C . TRP A 1 172 ? -27.886 -6.868 26.426 1.00 79.44 172 TRP A C 1
ATOM 1241 O O . TRP A 1 172 ? -27.583 -6.085 25.524 1.00 79.44 172 TRP A O 1
ATOM 1251 N N . TYR A 1 173 ? -26.974 -7.516 27.153 1.00 79.94 173 TYR A N 1
ATOM 1252 C CA . TYR A 1 173 ? -25.531 -7.347 26.987 1.00 79.94 173 TYR A CA 1
ATOM 1253 C C . TYR A 1 173 ? -24.858 -8.676 26.651 1.00 79.94 173 TYR A C 1
ATOM 1255 O O . TYR A 1 173 ? -25.049 -9.675 27.342 1.00 79.94 173 TYR A O 1
ATOM 1263 N N . GLY A 1 174 ? -24.011 -8.670 25.620 1.00 83.12 174 GLY A N 1
ATOM 1264 C CA . GLY A 1 174 ? -23.114 -9.782 25.326 1.00 83.12 174 GLY A CA 1
ATOM 1265 C C . GLY A 1 174 ? -21.833 -9.677 26.151 1.00 83.12 174 GLY A C 1
ATOM 1266 O O . GLY A 1 174 ? -21.097 -8.698 26.030 1.00 83.12 174 GLY A O 1
ATOM 1267 N N . VAL A 1 175 ? -21.536 -10.692 26.964 1.00 85.88 175 VAL A N 1
ATOM 1268 C CA . VAL A 1 175 ? -20.277 -10.776 27.719 1.00 85.88 175 VAL A CA 1
ATOM 1269 C C . VAL A 1 175 ? -19.340 -11.738 27.000 1.00 85.88 175 VAL A C 1
ATOM 1271 O O . VAL A 1 175 ? -19.628 -12.929 26.906 1.00 85.88 175 VAL A O 1
ATOM 1274 N N . ARG A 1 176 ? -18.208 -11.234 26.496 1.00 87.88 176 ARG A N 1
ATOM 1275 C CA . ARG A 1 176 ? -17.211 -12.031 25.769 1.00 87.88 176 ARG A CA 1
ATOM 1276 C C . ARG A 1 176 ? -15.886 -12.051 26.514 1.00 87.88 176 ARG A C 1
ATOM 1278 O O . ARG A 1 176 ? -15.363 -11.009 26.902 1.00 87.88 176 ARG A O 1
ATOM 1285 N N . ASN A 1 177 ? -15.319 -13.238 26.684 1.00 84.25 177 ASN A N 1
ATOM 1286 C CA . ASN A 1 177 ? -13.986 -13.387 27.235 1.00 84.25 177 ASN A CA 1
ATOM 1287 C C . ASN A 1 177 ? -12.947 -12.883 26.220 1.00 84.25 177 ASN A C 1
ATOM 1289 O O . ASN A 1 177 ? -12.911 -13.331 25.074 1.00 84.25 177 ASN A O 1
ATOM 1293 N N . ALA A 1 178 ? -12.087 -11.960 26.652 1.00 80.12 178 ALA A N 1
ATOM 1294 C CA . ALA A 1 178 ? -11.092 -11.335 25.782 1.00 80.12 178 ALA A CA 1
ATOM 1295 C C . ALA A 1 178 ? -9.987 -12.300 25.311 1.00 80.12 178 ALA A C 1
ATOM 1297 O O . ALA A 1 178 ? -9.427 -12.092 24.239 1.00 80.12 178 ALA A O 1
ATOM 1298 N N . ASN A 1 179 ? -9.682 -13.346 26.086 1.00 80.75 179 ASN A N 1
ATOM 1299 C CA . ASN A 1 179 ? -8.594 -14.278 25.786 1.00 80.75 179 ASN A CA 1
ATOM 1300 C C . ASN A 1 179 ? -9.044 -15.412 24.862 1.00 80.75 179 ASN A C 1
ATOM 1302 O O . ASN A 1 179 ? -8.303 -15.802 23.966 1.00 80.75 179 ASN A O 1
ATOM 1306 N N . SER A 1 180 ? -10.240 -15.960 25.089 1.00 87.06 180 SER A N 1
ATOM 1307 C CA . SER A 1 180 ? -10.758 -17.097 24.319 1.00 87.06 180 SER A CA 1
ATOM 1308 C C . SER A 1 180 ? -11.651 -16.684 23.148 1.00 87.06 180 SER A C 1
ATOM 1310 O O . SER A 1 180 ? -11.862 -17.476 22.234 1.00 87.06 180 SER A O 1
ATOM 1312 N N . GLY A 1 181 ? -12.220 -15.473 23.171 1.00 85.38 181 GLY A N 1
ATOM 1313 C CA . GLY A 1 181 ? -13.278 -15.074 22.241 1.00 85.38 181 GLY A CA 1
ATOM 1314 C C . GLY A 1 181 ? -14.603 -15.820 22.461 1.00 85.38 181 GLY A C 1
ATOM 1315 O O . GLY A 1 181 ? -15.524 -15.678 21.661 1.00 85.38 181 GLY A O 1
ATOM 1316 N N . ALA A 1 182 ? -14.734 -16.609 23.525 1.00 91.06 182 ALA A N 1
ATOM 1317 C CA . ALA A 1 182 ? -15.984 -17.270 23.882 1.00 91.06 182 ALA A CA 1
ATOM 1318 C C . ALA A 1 182 ? -16.936 -16.299 24.600 1.00 91.06 182 ALA A C 1
ATOM 1320 O O . ALA A 1 182 ? -16.490 -15.359 25.265 1.00 91.06 182 ALA A O 1
ATOM 1321 N N . CYS A 1 183 ? -18.240 -16.522 24.476 1.00 91.38 183 CYS A N 1
ATOM 1322 C CA . CYS A 1 183 ? -19.262 -15.767 25.195 1.00 91.38 183 CYS A CA 1
ATOM 1323 C C . CYS A 1 183 ? -19.623 -16.458 26.519 1.00 91.38 183 CYS A C 1
ATOM 1325 O O . CYS A 1 183 ? -19.495 -17.679 26.634 1.00 91.38 183 CYS A O 1
ATOM 1327 N N . LEU A 1 184 ? -20.036 -15.673 27.520 1.00 91.94 184 LEU A N 1
ATOM 1328 C CA . LEU A 1 184 ? -20.657 -16.188 28.740 1.00 91.94 184 LEU A CA 1
ATOM 1329 C C . LEU A 1 184 ? -22.010 -16.801 28.373 1.00 91.94 184 LEU A C 1
ATOM 1331 O O . LEU A 1 184 ? -22.833 -16.134 27.750 1.00 91.94 184 LEU A O 1
ATOM 1335 N N . ASP A 1 185 ? -22.216 -18.050 28.762 1.00 92.50 185 ASP A N 1
ATOM 1336 C CA . ASP A 1 185 ? -23.374 -18.857 28.392 1.00 92.50 185 ASP A CA 1
ATOM 1337 C C . ASP A 1 185 ? -23.932 -19.592 29.618 1.00 92.50 185 ASP A C 1
ATOM 1339 O O . ASP A 1 185 ? -23.178 -19.957 30.526 1.00 92.50 185 ASP A O 1
ATOM 1343 N N . ALA A 1 186 ? -25.249 -19.799 29.647 1.00 92.31 186 ALA A N 1
ATOM 1344 C CA . ALA A 1 186 ? -25.903 -20.641 30.642 1.00 92.31 186 ALA A CA 1
ATOM 1345 C C . ALA A 1 186 ? -25.907 -22.085 30.133 1.00 92.31 186 ALA A C 1
ATOM 1347 O O . ALA A 1 186 ? -26.521 -22.381 29.107 1.00 92.31 186 ALA A O 1
ATOM 1348 N N . ALA A 1 187 ? -25.222 -22.977 30.852 1.00 93.00 187 ALA A N 1
ATOM 1349 C CA . ALA A 1 187 ? -25.027 -24.351 30.414 1.00 93.00 187 ALA A CA 1
ATOM 1350 C C . ALA A 1 187 ? -26.365 -25.032 30.095 1.00 93.00 187 ALA A C 1
ATOM 1352 O O . ALA A 1 187 ? -27.319 -24.953 30.873 1.00 93.00 187 ALA A O 1
ATOM 1353 N N . ASP A 1 188 ? -26.418 -25.677 28.928 1.00 91.31 188 ASP A N 1
ATOM 1354 C CA . ASP A 1 188 ? -27.576 -26.419 28.422 1.00 91.31 188 ASP A CA 1
ATOM 1355 C C . ASP A 1 188 ? -28.887 -25.612 28.385 1.00 91.31 188 ASP A C 1
ATOM 1357 O O . ASP A 1 188 ? -29.969 -26.174 28.555 1.00 91.31 188 ASP A O 1
ATOM 1361 N N . TRP A 1 189 ? -28.807 -24.296 28.142 1.00 89.12 189 TRP A N 1
ATOM 1362 C CA . TRP A 1 189 ? -29.968 -23.392 28.131 1.00 89.12 189 TRP A CA 1
ATOM 1363 C C . TRP A 1 189 ? -30.730 -23.376 29.466 1.00 89.12 189 TRP A C 1
ATOM 1365 O O . TRP A 1 189 ? -31.938 -23.130 29.504 1.00 89.12 189 TRP A O 1
ATOM 1375 N N . GLY A 1 190 ? -30.041 -23.669 30.572 1.00 90.38 190 GLY A N 1
ATOM 1376 C CA . GLY A 1 190 ? -30.658 -23.723 31.889 1.00 90.38 190 GLY A CA 1
ATOM 1377 C C . GLY A 1 190 ? -31.203 -22.361 32.325 1.00 90.38 190 GLY A C 1
ATOM 1378 O O . GLY A 1 190 ? -30.509 -21.346 32.300 1.00 90.38 190 GLY A O 1
ATOM 1379 N N . THR A 1 191 ? -32.463 -22.342 32.755 1.00 91.75 191 THR A N 1
ATOM 1380 C CA . THR A 1 191 ? -33.144 -21.141 33.271 1.00 91.75 191 THR A CA 1
ATOM 1381 C C . THR A 1 191 ? -33.410 -21.215 34.776 1.00 91.75 191 THR A C 1
ATOM 1383 O O . THR A 1 191 ? -34.120 -20.371 35.317 1.00 91.75 191 THR A O 1
ATOM 1386 N N . ALA A 1 192 ? -32.917 -22.257 35.449 1.00 94.06 192 ALA A N 1
ATOM 1387 C CA . ALA A 1 192 ? -33.153 -22.494 36.870 1.00 94.06 192 ALA A CA 1
ATOM 1388 C C . ALA A 1 192 ? -32.073 -21.841 37.743 1.00 94.06 192 ALA A C 1
ATOM 1390 O O . ALA A 1 192 ? -30.919 -21.696 37.324 1.00 94.06 192 ALA A O 1
ATOM 1391 N N . ASP A 1 193 ? -32.427 -21.517 38.987 1.00 91.12 193 ASP A N 1
ATOM 1392 C CA . ASP A 1 193 ? -31.466 -21.038 39.979 1.00 91.12 193 ASP A CA 1
ATOM 1393 C C . ASP A 1 193 ? -30.340 -22.060 40.177 1.00 91.12 193 ASP A C 1
ATOM 1395 O O . ASP A 1 193 ? -30.576 -23.257 40.355 1.00 91.12 193 ASP A O 1
ATOM 1399 N N . GLY A 1 194 ? -29.097 -21.579 40.137 1.00 93.38 194 GLY A N 1
ATOM 1400 C CA . GLY A 1 194 ? -27.909 -22.429 40.230 1.00 93.38 194 GLY A CA 1
ATOM 1401 C C . GLY A 1 194 ? -27.465 -23.068 38.911 1.00 93.38 194 GLY A C 1
ATOM 1402 O O . GLY A 1 194 ? -26.528 -23.865 38.934 1.00 93.38 194 GLY A O 1
ATOM 1403 N N . THR A 1 195 ? -28.079 -22.716 37.773 1.00 95.62 195 THR A N 1
ATOM 1404 C CA . THR A 1 195 ? -27.557 -23.098 36.448 1.00 95.62 195 THR A CA 1
ATOM 1405 C C . THR A 1 195 ? -26.086 -22.692 36.326 1.00 95.62 195 THR A C 1
ATOM 1407 O O . THR A 1 195 ? -25.710 -21.557 36.628 1.00 95.62 195 THR A O 1
ATOM 1410 N N . ALA A 1 196 ? -25.241 -23.629 35.890 1.00 95.31 196 ALA A N 1
ATOM 1411 C CA . ALA A 1 196 ? -23.820 -23.376 35.708 1.00 95.31 196 ALA A CA 1
ATOM 1412 C C . ALA A 1 196 ? -23.585 -22.394 34.553 1.00 95.31 196 ALA A C 1
ATOM 1414 O O . ALA A 1 196 ? -24.190 -22.509 33.489 1.00 95.31 196 ALA A O 1
ATOM 1415 N N . LEU A 1 197 ? -22.668 -21.450 34.753 1.00 94.00 197 LEU A N 1
ATOM 1416 C CA . LEU A 1 197 ? -22.198 -20.565 33.692 1.00 94.00 197 LEU A CA 1
ATOM 1417 C C . LEU A 1 197 ? -20.932 -21.139 33.059 1.00 94.00 197 LEU A C 1
ATOM 1419 O O . LEU A 1 197 ? -20.043 -21.628 33.760 1.00 94.00 197 LEU A O 1
ATOM 1423 N N . GLN A 1 198 ? -20.832 -21.040 31.739 1.00 94.31 198 GLN A N 1
ATOM 1424 C CA . GLN A 1 198 ? -19.704 -21.540 30.963 1.00 94.31 198 GLN A CA 1
ATOM 1425 C C . GLN A 1 198 ? -19.232 -20.526 29.919 1.00 94.31 198 GLN A C 1
ATOM 1427 O O . GLN A 1 198 ? -19.874 -19.510 29.659 1.00 94.31 198 GLN A O 1
ATOM 1432 N N . GLN A 1 199 ? -18.067 -20.801 29.333 1.00 94.06 199 GLN A N 1
ATOM 1433 C CA . GLN A 1 199 ? -17.588 -20.114 28.139 1.00 94.06 199 GLN A CA 1
ATOM 1434 C C . GLN A 1 199 ? -17.885 -20.989 26.924 1.00 94.06 199 GLN A C 1
ATOM 1436 O O . GLN A 1 199 ? -17.374 -22.106 26.842 1.00 94.06 199 GLN A O 1
ATOM 1441 N N . TRP A 1 200 ? -18.675 -20.479 25.983 1.00 93.19 200 TRP A N 1
ATOM 1442 C CA . TRP A 1 200 ? -19.086 -21.224 24.794 1.00 93.19 200 TRP A CA 1
ATOM 1443 C C . TRP A 1 200 ? -19.011 -20.384 23.512 1.00 93.19 200 TRP A C 1
ATOM 1445 O O . TRP A 1 200 ? -18.731 -19.181 23.542 1.00 93.19 200 TRP A O 1
ATOM 1455 N N . ALA A 1 201 ? -19.228 -21.024 22.360 1.00 90.38 201 ALA A N 1
ATOM 1456 C CA . ALA A 1 201 ? -19.371 -20.320 21.092 1.00 90.38 201 ALA A CA 1
ATOM 1457 C C . ALA A 1 201 ? -20.501 -19.282 21.194 1.00 90.38 201 ALA A C 1
ATOM 1459 O O . ALA A 1 201 ? -21.578 -19.574 21.707 1.00 90.38 201 ALA A O 1
ATOM 1460 N N . CYS A 1 202 ? -20.245 -18.066 20.714 1.00 87.81 202 CYS A N 1
ATOM 1461 C CA . CYS A 1 202 ? -21.214 -16.978 20.792 1.00 87.81 202 CYS A CA 1
ATOM 1462 C C . CYS A 1 202 ? -22.456 -17.288 19.945 1.00 87.81 202 CYS A C 1
ATOM 1464 O O . CYS A 1 202 ? -22.350 -17.414 18.725 1.00 87.81 202 CYS A O 1
ATOM 1466 N N . GLY A 1 203 ? -23.611 -17.410 20.600 1.00 80.44 203 GLY A N 1
ATOM 1467 C CA . GLY A 1 203 ? -24.922 -17.519 19.961 1.00 80.44 203 GLY A CA 1
ATOM 1468 C C . GLY A 1 203 ? -25.574 -16.155 19.725 1.00 80.44 203 GLY A C 1
ATOM 1469 O O . GLY A 1 203 ? -24.986 -15.113 20.015 1.00 80.44 203 GLY A O 1
ATOM 1470 N N . THR A 1 204 ? -26.802 -16.160 19.204 1.00 72.44 204 THR A N 1
ATOM 1471 C CA . THR A 1 204 ? -27.591 -14.932 18.997 1.00 72.44 204 THR A CA 1
ATOM 1472 C C . THR A 1 204 ? -28.353 -14.470 20.236 1.00 72.44 204 THR A C 1
ATOM 1474 O O . THR A 1 204 ? -28.849 -13.346 20.224 1.00 72.44 204 THR A O 1
ATOM 1477 N N . GLY A 1 205 ? -28.413 -15.302 21.287 1.00 58.00 205 GLY A N 1
ATOM 1478 C CA . GLY A 1 205 ? -29.414 -15.147 22.345 1.00 58.00 205 GLY A CA 1
ATOM 1479 C C . GLY A 1 205 ? -30.804 -15.522 21.849 1.00 58.00 205 GLY A C 1
ATOM 1480 O O . GLY A 1 205 ? -31.105 -15.250 20.662 1.00 58.00 205 GLY A O 1
#

Radius of gyration: 23.88 Å; chains: 1; bounding box: 56×42×70 Å